Protein AF-A0A7J8Z770-F1 (afdb_monomer_lite)

InterPro domains:
  IPR003613 U-box domain [PF04564] (237-263)
  IPR003613 U-box domain [PS51698] (236-263)
  IPR013083 Zinc finger, RING/FYVE/PHD-type [G3DSA:3.30.40.10] (233-263)
  IPR057314 PUB2-4-like, N-terminal domain [PF25240] (3-141)

Organism: NCBI:txid34288

pLDDT: mean 81.44, std 12.78, range [45.97, 98.0]

Foldseek 3Di:
DQLVLLVLLLVLLVVLLVPPVLPDDPQQQLNLLSVLVNQLSVLCNVVSVQCNVPVVLPDDPQLSVLSNQLSVLSNQLSCLSVPDDPLAALLVSLLSSVVSLVSNLVSLVSNLVSLVPDPDPGPPCNDPVNSVVSNVSSVPSCPPRLNVLLVVQLVCVVVVNPRDPVSLVVNCVNSVCVFLQSLVSNLVNLVVVLVVCVVVVVVVVNVVSVSVSVSSVVSNVVSLVVVQVPPPDPDRDDQVQADSRGRHGDPPFPCDPVRDTDD

Secondary structure (DSSP, 8-state):
-HHHHHHHHHHHHHHHHT-GGGTS---TTHHHHHHHHHHHHHHHHHHHHHHHH-TTS---HHHHHHHHHHHHHHHHHHHHHHH--TTS-HHHHHHHHHHHHHHHHHHHHHHHHHHHH--S---GGGSHHHHHHHHHHHHHTT---HHHHHHHHHHHHHTT-PPPHHHHHHHHHHTT--SHHHHHHHHHHHHHHHHHHHHTT-HHHHHHHHHHHHHHHHHHHHHHHHHHHHS--SSPPPGGGB-TTT-SB--S----TT-PPP-

Sequence (263 aa):
MGMSLLKTLLSNISPFLNLSSFKDTNSEPVQKYYQRAEEILKLLKPIILNAIVDSEIISDEVLDKAFEELGLSVEELREQFESWQPLSSKVYFVLQVEALISRIQNSSLDIFQSLKSSDQHLPDELSSASLEHCLQKIKHVGYKQISSLIREAVRDQVDSVGLSSEILMKIFESLSLNSNQEILVEAVALEKLKENAEQAEKTAEVVFIDQLIALVSLMHHRLVLIKQSQTCSPVLIPADFCCPLSLELMTDLVIVASGQTYE

Structure (mmCIF, N/CA/C/O backbone):
data_AF-A0A7J8Z770-F1
#
_entry.id   AF-A0A7J8Z770-F1
#
loop_
_atom_site.group_PDB
_atom_site.id
_atom_site.type_symbol
_atom_site.label_atom_id
_atom_site.label_alt_id
_atom_site.label_comp_id
_atom_site.label_asym_id
_atom_site.label_entity_id
_atom_site.label_seq_id
_atom_site.pdbx_PDB_ins_code
_atom_site.Cartn_x
_atom_site.Cartn_y
_atom_site.Cartn_z
_atom_site.occupancy
_atom_site.B_iso_or_equiv
_atom_site.auth_seq_id
_atom_site.auth_comp_id
_atom_site.auth_asym_id
_atom_site.auth_atom_id
_atom_site.pdbx_PDB_model_num
ATOM 1 N N . MET A 1 1 ? 9.027 3.443 -30.861 1.00 55.38 1 MET A N 1
ATOM 2 C CA . MET A 1 1 ? 8.067 3.492 -29.739 1.00 55.38 1 MET A CA 1
ATOM 3 C C . MET A 1 1 ? 8.769 3.942 -28.457 1.00 55.38 1 MET A C 1
ATOM 5 O O . MET A 1 1 ? 8.320 4.908 -27.854 1.00 55.38 1 MET A O 1
ATOM 9 N N . GLY A 1 2 ? 9.920 3.353 -28.102 1.00 61.34 2 GLY A N 1
ATOM 10 C CA . GLY A 1 2 ? 10.630 3.653 -26.849 1.00 61.34 2 GLY A CA 1
ATOM 11 C C . GLY A 1 2 ? 10.947 5.125 -26.532 1.00 61.34 2 GLY A C 1
ATOM 12 O O . GLY A 1 2 ? 10.783 5.537 -25.388 1.00 61.34 2 GLY A O 1
ATOM 13 N N . MET A 1 3 ? 11.275 5.988 -27.507 1.00 69.69 3 MET A N 1
ATOM 14 C CA . MET A 1 3 ? 11.518 7.415 -27.206 1.00 69.69 3 MET A CA 1
ATOM 15 C C . MET A 1 3 ? 10.290 8.181 -26.673 1.00 69.69 3 MET A C 1
ATOM 17 O O . MET A 1 3 ? 10.467 9.135 -25.915 1.00 69.69 3 MET A O 1
ATOM 21 N N . SER A 1 4 ? 9.054 7.820 -27.050 1.00 77.94 4 SER A N 1
ATOM 22 C CA . SER A 1 4 ? 7.866 8.448 -26.446 1.00 77.94 4 SER A CA 1
ATOM 23 C C . SER A 1 4 ? 7.597 7.888 -25.052 1.00 77.94 4 SER A C 1
ATOM 25 O O . SER A 1 4 ? 7.270 8.660 -24.157 1.00 77.94 4 SER A O 1
ATOM 27 N N . LEU A 1 5 ? 7.807 6.580 -24.851 1.00 79.38 5 LEU A N 1
ATOM 28 C CA . LEU A 1 5 ? 7.648 5.905 -23.557 1.00 79.38 5 LEU A CA 1
ATOM 29 C C . LEU A 1 5 ? 8.580 6.494 -22.491 1.00 79.38 5 LEU A C 1
ATOM 31 O O . LEU A 1 5 ? 8.128 6.862 -21.410 1.00 79.38 5 LEU A O 1
ATOM 35 N N . LEU A 1 6 ? 9.861 6.683 -22.819 1.00 80.00 6 LEU A N 1
ATOM 36 C CA . LEU A 1 6 ? 10.843 7.257 -21.895 1.00 80.00 6 LEU A CA 1
ATOM 37 C C . LEU A 1 6 ? 10.516 8.709 -21.512 1.00 80.00 6 LEU A C 1
ATOM 39 O O . LEU A 1 6 ? 10.685 9.103 -20.356 1.00 80.00 6 LEU A O 1
ATOM 43 N N . LYS A 1 7 ? 10.006 9.509 -22.459 1.00 82.81 7 LYS A N 1
ATOM 44 C CA . LYS A 1 7 ? 9.546 10.880 -22.179 1.00 82.81 7 LYS A CA 1
ATOM 45 C C . LYS A 1 7 ? 8.337 10.886 -21.245 1.00 82.81 7 LYS A C 1
ATOM 47 O O . LYS A 1 7 ? 8.323 11.678 -20.302 1.00 82.81 7 LYS A O 1
ATOM 52 N N . THR A 1 8 ? 7.371 9.993 -21.463 1.00 84.19 8 THR A N 1
ATOM 53 C CA . THR A 1 8 ? 6.215 9.822 -20.571 1.00 84.19 8 THR A CA 1
ATOM 54 C C . THR A 1 8 ? 6.664 9.412 -19.168 1.00 84.19 8 THR A C 1
ATOM 56 O O . THR A 1 8 ? 6.295 10.062 -18.191 1.00 84.19 8 THR A O 1
ATOM 59 N N . LEU A 1 9 ? 7.552 8.420 -19.056 1.00 84.94 9 LEU A N 1
ATOM 60 C CA . LEU A 1 9 ? 8.115 7.976 -17.780 1.00 84.94 9 LEU A CA 1
ATOM 61 C C . LEU A 1 9 ? 8.814 9.123 -17.030 1.00 84.94 9 LEU A C 1
ATOM 63 O O . LEU A 1 9 ? 8.547 9.349 -15.850 1.00 84.94 9 LEU A O 1
ATOM 67 N N . LEU A 1 10 ? 9.650 9.913 -17.710 1.00 85.06 10 LEU A N 1
ATOM 68 C CA . LEU A 1 10 ? 10.309 11.076 -17.106 1.00 85.06 10 LEU A CA 1
ATOM 69 C C . LEU A 1 10 ? 9.298 12.137 -16.628 1.00 85.06 10 LEU A C 1
ATOM 71 O O . LEU A 1 10 ? 9.493 12.765 -15.575 1.00 85.06 10 LEU A O 1
ATOM 75 N N . SER A 1 11 ? 8.224 12.329 -17.400 1.00 86.12 11 SER A N 1
ATOM 76 C CA . SER A 1 11 ? 7.130 13.240 -17.060 1.00 86.12 11 SER A CA 1
ATOM 77 C C . SER A 1 11 ? 6.282 12.751 -15.886 1.00 86.12 11 SER A C 1
ATOM 79 O O . SER A 1 11 ? 5.708 13.589 -15.208 1.00 86.12 11 SER A O 1
ATOM 81 N N . ASN A 1 12 ? 6.279 11.447 -15.581 1.00 83.94 12 ASN A N 1
ATOM 82 C CA . ASN A 1 12 ? 5.628 10.874 -14.398 1.00 83.94 12 ASN A CA 1
ATOM 83 C C . ASN A 1 12 ? 6.533 10.918 -13.154 1.00 83.94 12 ASN A C 1
ATOM 85 O O . ASN A 1 12 ? 6.065 11.232 -12.059 1.00 83.94 12 ASN A O 1
ATOM 89 N N . ILE A 1 13 ? 7.839 10.679 -13.317 1.00 86.12 13 ILE A N 1
ATOM 90 C CA . ILE A 1 13 ? 8.821 10.725 -12.218 1.00 86.12 13 ILE A CA 1
ATOM 91 C C . ILE A 1 13 ? 8.972 12.145 -11.660 1.00 86.12 13 ILE A C 1
ATOM 93 O O . ILE A 1 13 ? 9.094 12.342 -10.453 1.00 86.12 13 ILE A O 1
ATOM 97 N N . SER A 1 14 ? 9.012 13.158 -12.528 1.00 86.25 14 SER A N 1
ATOM 98 C CA . SER A 1 14 ? 9.328 14.524 -12.092 1.00 86.25 14 SER A CA 1
ATOM 99 C C . SER A 1 14 ? 8.269 15.139 -11.157 1.00 86.25 14 SER A C 1
ATOM 101 O O . SER A 1 14 ? 8.672 15.695 -10.137 1.00 86.25 14 SER A O 1
ATOM 103 N N . PRO A 1 15 ? 6.952 15.023 -11.422 1.00 85.19 15 PRO A N 1
ATOM 104 C CA . PRO A 1 15 ? 5.902 15.399 -10.479 1.00 85.19 15 PRO A CA 1
ATOM 105 C C . PRO A 1 15 ? 5.990 14.626 -9.167 1.00 85.19 15 PRO A C 1
ATOM 107 O O . PRO A 1 15 ? 5.923 15.250 -8.113 1.00 85.19 15 PRO A O 1
ATOM 110 N N . PHE A 1 16 ? 6.233 13.308 -9.224 1.00 85.75 16 PHE A N 1
ATOM 111 C CA . PHE A 1 16 ? 6.360 12.476 -8.026 1.00 85.75 16 PHE A CA 1
ATOM 112 C C . PHE A 1 16 ? 7.439 13.006 -7.075 1.00 85.75 16 PHE A C 1
ATOM 114 O O . PHE A 1 16 ? 7.165 13.250 -5.909 1.00 85.75 16 PHE A O 1
ATOM 121 N N . LEU A 1 17 ? 8.650 13.273 -7.581 1.00 84.06 17 LEU A N 1
ATOM 122 C CA . LEU A 1 17 ? 9.769 13.800 -6.779 1.00 84.06 17 LEU A CA 1
ATOM 123 C C . LEU A 1 17 ? 9.510 15.214 -6.209 1.00 84.06 17 LEU A C 1
ATOM 125 O O . LEU A 1 17 ? 10.198 15.678 -5.289 1.00 84.06 17 LEU A O 1
ATOM 129 N N . ASN A 1 18 ? 8.528 15.915 -6.772 1.00 82.75 18 ASN A N 1
ATOM 130 C CA . ASN A 1 18 ? 8.132 17.260 -6.384 1.00 82.75 18 ASN A CA 1
ATOM 131 C C . ASN A 1 18 ? 6.916 17.289 -5.451 1.00 82.75 18 ASN A C 1
ATOM 133 O O . ASN A 1 18 ? 6.506 18.388 -5.077 1.00 82.75 18 ASN A O 1
ATOM 137 N N . LEU A 1 19 ? 6.372 16.138 -5.035 1.00 78.38 19 LEU A N 1
ATOM 138 C CA . LEU A 1 19 ? 5.300 16.080 -4.042 1.00 78.38 19 LEU A CA 1
ATOM 139 C C . LEU A 1 19 ? 5.818 16.646 -2.707 1.00 78.38 19 LEU A C 1
ATOM 141 O O . LEU A 1 19 ? 6.509 15.989 -1.928 1.00 78.38 19 LEU A O 1
ATOM 145 N N . SER A 1 20 ? 5.541 17.929 -2.474 1.00 61.44 20 SER A N 1
ATOM 146 C CA . SER A 1 20 ? 6.003 18.677 -1.302 1.00 61.44 20 SER A CA 1
ATOM 147 C C . SER A 1 20 ? 5.282 18.254 -0.026 1.00 61.44 20 SER A C 1
ATOM 149 O O . SER A 1 20 ? 5.866 18.331 1.051 1.00 61.44 20 SER A O 1
ATOM 151 N N . SER A 1 21 ? 4.049 17.756 -0.150 1.00 63.00 21 SER A N 1
ATOM 152 C CA . SER A 1 21 ? 3.192 17.340 0.964 1.00 63.00 21 SER A CA 1
ATOM 153 C C . SER A 1 21 ? 3.821 16.262 1.841 1.00 63.00 21 SER A C 1
ATOM 155 O O . SER A 1 21 ? 3.574 16.252 3.038 1.00 63.00 21 SER A O 1
ATOM 157 N N . PHE A 1 22 ? 4.666 15.396 1.280 1.00 65.56 22 PHE A N 1
ATOM 158 C CA . PHE A 1 22 ? 5.265 14.274 2.005 1.00 65.56 22 PHE A CA 1
ATOM 159 C C . PHE A 1 22 ? 6.671 14.558 2.547 1.00 65.56 22 PHE A C 1
ATOM 161 O O . PHE A 1 22 ? 7.285 13.680 3.153 1.00 65.56 22 PHE A O 1
ATOM 168 N N . LYS A 1 23 ? 7.197 15.779 2.364 1.00 60.88 23 LYS A N 1
ATOM 169 C CA . LYS A 1 23 ? 8.521 16.158 2.885 1.00 60.88 23 LYS A CA 1
ATOM 170 C C . LYS A 1 23 ? 8.492 16.480 4.387 1.00 60.88 23 LYS A C 1
ATOM 172 O O . LYS A 1 23 ? 9.478 16.187 5.054 1.00 60.88 23 LYS A O 1
ATOM 177 N N . ASP A 1 24 ? 7.345 16.922 4.921 1.00 56.56 24 ASP A N 1
ATOM 178 C CA . ASP A 1 24 ? 7.202 17.420 6.306 1.00 56.56 24 ASP A CA 1
ATOM 179 C C . ASP A 1 24 ? 6.057 16.772 7.129 1.00 56.56 24 ASP A C 1
ATOM 181 O O . ASP A 1 24 ? 5.776 17.191 8.252 1.00 56.56 24 ASP A O 1
ATOM 185 N N . THR A 1 25 ? 5.349 15.764 6.607 1.00 53.53 25 THR A N 1
ATOM 186 C CA . THR A 1 25 ? 4.201 15.147 7.305 1.00 53.53 25 THR A CA 1
ATOM 187 C C . THR A 1 25 ? 4.611 14.076 8.314 1.00 53.53 25 THR A C 1
ATOM 189 O O . THR A 1 25 ? 5.118 13.034 7.918 1.00 53.53 25 THR A O 1
ATOM 192 N N . ASN A 1 26 ? 4.235 14.263 9.585 1.00 54.97 26 ASN A N 1
ATOM 193 C CA . ASN A 1 26 ? 4.400 13.322 10.711 1.00 54.97 26 ASN A CA 1
ATOM 194 C C . ASN A 1 26 ? 3.614 11.983 10.589 1.00 54.97 26 ASN A C 1
ATOM 196 O O . ASN A 1 26 ? 3.360 11.325 11.596 1.00 54.97 26 ASN A O 1
ATOM 200 N N . SER A 1 27 ? 3.156 11.570 9.399 1.00 60.12 27 SER A N 1
ATOM 201 C CA . SER A 1 27 ? 2.446 10.294 9.206 1.00 60.12 27 SER A CA 1
ATOM 202 C C . SER A 1 27 ? 3.449 9.162 8.963 1.00 60.12 27 SER A C 1
ATOM 204 O O . SER A 1 27 ? 3.831 8.882 7.821 1.00 60.12 27 SER A O 1
ATOM 206 N N . GLU A 1 28 ? 3.882 8.532 10.053 1.00 74.50 28 GLU A N 1
ATOM 207 C CA . GLU A 1 28 ? 5.096 7.708 10.113 1.00 74.50 28 GLU A CA 1
ATOM 208 C C . GLU A 1 28 ? 5.194 6.465 9.194 1.00 74.50 28 GLU A C 1
ATOM 210 O O . GLU A 1 28 ? 6.330 6.115 8.864 1.00 74.50 28 GLU A O 1
ATOM 215 N N . PRO A 1 29 ? 4.134 5.826 8.647 1.00 80.75 29 PRO A N 1
ATOM 216 C CA . PRO A 1 29 ? 4.353 4.846 7.577 1.00 80.75 29 PRO A CA 1
ATOM 217 C C . PRO A 1 29 ? 4.426 5.493 6.186 1.00 80.75 29 PRO A C 1
ATOM 219 O O . PRO A 1 29 ? 5.334 5.200 5.411 1.00 80.75 29 PRO A O 1
ATOM 222 N N . VAL A 1 30 ? 3.514 6.407 5.855 1.00 85.06 30 VAL A N 1
ATOM 223 C CA . VAL A 1 30 ? 3.370 6.948 4.490 1.00 85.06 30 VAL A CA 1
ATOM 224 C C . VAL A 1 30 ? 4.599 7.743 4.068 1.00 85.06 30 VAL A C 1
ATOM 226 O O . VAL A 1 30 ? 5.121 7.537 2.974 1.00 85.06 30 VAL A O 1
ATOM 229 N N . GLN A 1 31 ? 5.122 8.588 4.959 1.00 85.06 31 GLN A N 1
ATOM 230 C CA . GLN A 1 31 ? 6.332 9.366 4.693 1.00 85.06 31 GLN A CA 1
ATOM 231 C C . GLN A 1 31 ? 7.540 8.456 4.433 1.00 85.06 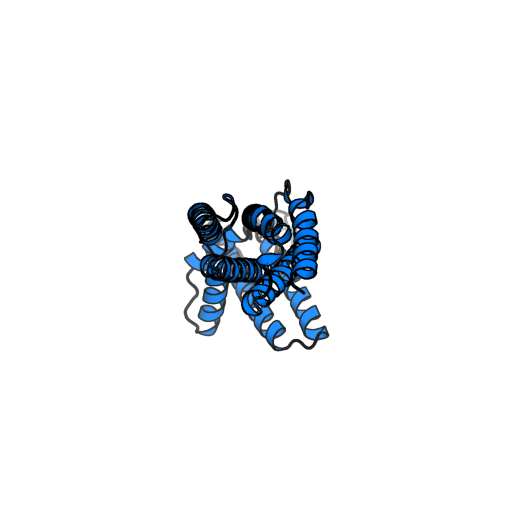31 GLN A C 1
ATOM 233 O O . GLN A 1 31 ? 8.309 8.688 3.500 1.00 85.06 31 GLN A O 1
ATOM 238 N N . LYS A 1 32 ? 7.685 7.384 5.217 1.00 87.44 32 LYS A N 1
ATOM 239 C CA . LYS A 1 32 ? 8.765 6.406 5.061 1.00 87.44 32 LYS A CA 1
ATOM 240 C C . LYS A 1 32 ? 8.703 5.706 3.703 1.00 87.44 32 LYS A C 1
ATOM 242 O O . LYS A 1 32 ? 9.733 5.534 3.053 1.00 87.44 32 LYS A O 1
ATOM 247 N N . TYR A 1 33 ? 7.509 5.320 3.251 1.00 88.69 33 TYR A N 1
ATOM 248 C CA . TYR A 1 33 ? 7.343 4.731 1.920 1.00 88.69 33 TYR A CA 1
ATOM 249 C C . TYR A 1 33 ? 7.551 5.745 0.796 1.00 88.69 33 TYR A C 1
ATOM 251 O O . TYR A 1 33 ? 8.134 5.385 -0.226 1.00 88.69 33 TYR A O 1
ATOM 259 N N . TYR A 1 34 ? 7.149 7.004 0.992 1.00 89.38 34 TYR A N 1
ATOM 260 C CA . TYR A 1 34 ? 7.431 8.074 0.039 1.00 89.38 34 TYR A CA 1
ATOM 261 C C . TYR A 1 34 ? 8.940 8.271 -0.133 1.00 89.38 34 TYR A C 1
ATOM 263 O O . TYR A 1 34 ? 9.432 8.219 -1.254 1.00 89.38 34 TYR A O 1
ATOM 271 N N . GLN A 1 35 ? 9.690 8.411 0.966 1.00 88.00 35 GLN A N 1
ATOM 272 C CA . GLN A 1 35 ? 11.152 8.550 0.939 1.00 88.00 35 GLN A CA 1
ATOM 273 C C . GLN A 1 35 ? 11.818 7.359 0.246 1.00 88.00 35 GLN A C 1
ATOM 275 O O . GLN A 1 35 ? 12.665 7.537 -0.624 1.00 88.00 35 GLN A O 1
ATOM 280 N N . ARG A 1 36 ? 11.373 6.138 0.565 1.00 88.44 36 ARG A N 1
ATOM 281 C CA . ARG A 1 36 ? 11.855 4.911 -0.078 1.00 88.44 36 ARG A CA 1
ATOM 282 C C . ARG A 1 36 ? 11.653 4.939 -1.598 1.00 88.44 36 ARG A C 1
ATOM 284 O O . ARG A 1 36 ? 12.569 4.617 -2.351 1.00 88.44 36 ARG A O 1
ATOM 291 N N . ALA A 1 37 ? 10.458 5.305 -2.054 1.00 90.19 37 ALA A N 1
ATOM 292 C CA . ALA A 1 37 ? 10.163 5.441 -3.476 1.00 90.19 37 ALA A CA 1
ATOM 293 C C . ALA A 1 37 ? 10.975 6.573 -4.124 1.00 90.19 37 ALA A C 1
ATOM 295 O O . ALA A 1 37 ? 11.532 6.398 -5.206 1.00 90.19 37 ALA A O 1
ATOM 296 N N . GLU A 1 38 ? 11.086 7.714 -3.446 1.00 90.00 38 GLU A N 1
ATOM 297 C CA . GLU A 1 38 ? 11.837 8.881 -3.901 1.00 90.00 38 GLU A CA 1
ATOM 298 C C . GLU A 1 38 ? 13.319 8.537 -4.125 1.00 90.00 38 GLU A C 1
ATOM 300 O O . GLU A 1 38 ? 13.890 8.917 -5.145 1.00 90.00 38 GLU A O 1
ATOM 305 N N . GLU A 1 39 ? 13.936 7.778 -3.217 1.00 89.38 39 GLU A N 1
ATOM 306 C CA . GLU A 1 39 ? 15.313 7.291 -3.350 1.00 89.38 39 GLU A CA 1
ATOM 307 C C . GLU A 1 39 ? 15.502 6.423 -4.598 1.00 89.38 39 GLU A C 1
ATOM 309 O O . GLU A 1 39 ? 1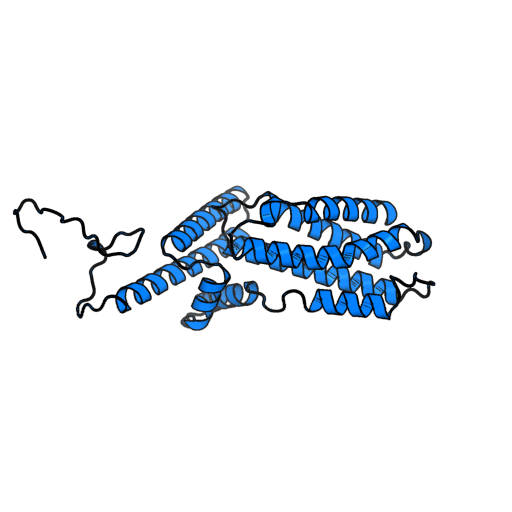6.432 6.658 -5.372 1.00 89.38 39 GLU A O 1
ATOM 314 N N . ILE A 1 40 ? 14.603 5.461 -4.835 1.00 89.81 40 ILE A N 1
ATOM 315 C CA . ILE A 1 40 ? 14.655 4.593 -6.023 1.00 89.81 40 ILE A CA 1
ATOM 316 C C . ILE A 1 40 ? 14.511 5.434 -7.297 1.00 89.81 40 ILE A C 1
ATOM 318 O O . ILE A 1 40 ? 15.316 5.317 -8.220 1.00 89.81 40 ILE A O 1
ATOM 322 N N . LEU A 1 41 ? 13.527 6.331 -7.349 1.00 90.75 41 LEU A N 1
ATOM 323 C CA . LEU A 1 41 ? 13.258 7.133 -8.543 1.00 90.75 41 LEU A CA 1
ATOM 324 C C . LEU A 1 41 ? 14.350 8.177 -8.817 1.00 90.75 41 LEU A C 1
ATOM 326 O O . LEU A 1 41 ? 14.649 8.452 -9.980 1.00 90.75 41 LEU A O 1
ATOM 330 N N . LYS A 1 42 ? 15.008 8.714 -7.779 1.00 90.25 42 LYS A N 1
ATOM 331 C CA . LYS A 1 42 ? 16.202 9.569 -7.921 1.00 90.25 42 LYS A CA 1
ATOM 332 C C . LYS A 1 42 ? 17.368 8.825 -8.567 1.00 90.25 42 LYS A C 1
ATOM 334 O O . LYS A 1 42 ? 18.098 9.430 -9.348 1.00 90.25 42 LYS A O 1
ATOM 339 N N . LEU A 1 43 ? 17.532 7.538 -8.260 1.00 87.75 43 LEU A N 1
ATOM 340 C CA . LEU A 1 43 ? 18.561 6.689 -8.863 1.00 87.75 43 LEU A CA 1
ATOM 341 C C . LEU A 1 43 ? 18.239 6.342 -10.324 1.00 87.75 43 LEU A C 1
ATOM 343 O O . LEU A 1 43 ? 19.142 6.335 -11.157 1.00 87.75 43 LEU A O 1
ATOM 347 N N . LEU A 1 44 ? 16.964 6.109 -10.649 1.00 86.88 44 LEU A N 1
ATOM 348 C CA . LEU A 1 44 ? 16.522 5.744 -12.003 1.00 86.88 44 LEU A CA 1
ATOM 349 C C . LEU A 1 44 ? 16.482 6.923 -12.981 1.00 86.88 44 LEU A C 1
ATOM 351 O O . LEU A 1 44 ? 16.788 6.761 -14.161 1.00 86.88 44 LEU A O 1
ATOM 355 N N . LYS A 1 45 ? 16.134 8.124 -12.508 1.00 87.56 45 LYS A N 1
ATOM 356 C CA . LYS A 1 45 ? 15.998 9.325 -13.346 1.00 87.56 45 LYS A CA 1
ATOM 357 C C . LYS A 1 45 ? 17.200 9.613 -14.270 1.00 87.56 45 LYS A C 1
ATOM 359 O O . LYS A 1 45 ? 16.953 9.832 -15.455 1.00 87.56 45 LYS A O 1
ATOM 364 N N . PRO A 1 46 ? 18.467 9.639 -13.804 1.00 83.62 46 PRO A N 1
ATOM 365 C CA . PRO A 1 46 ? 19.609 9.907 -14.684 1.00 83.62 46 PRO A CA 1
ATOM 366 C C . PRO A 1 46 ? 19.809 8.821 -15.749 1.00 83.62 46 PRO A C 1
ATOM 368 O O . PRO A 1 46 ? 20.170 9.136 -16.877 1.00 83.62 46 PRO A O 1
ATOM 371 N N . ILE A 1 47 ? 19.510 7.561 -15.429 1.00 80.19 47 ILE A N 1
ATOM 372 C CA . ILE A 1 47 ? 19.642 6.436 -16.366 1.00 80.19 47 ILE A CA 1
ATOM 373 C C . ILE A 1 47 ? 18.635 6.581 -17.507 1.00 80.19 47 ILE A C 1
ATOM 375 O O . ILE A 1 47 ? 18.999 6.463 -18.673 1.00 80.19 47 ILE A O 1
ATOM 379 N N . ILE A 1 48 ? 17.385 6.912 -17.172 1.00 80.50 48 ILE A N 1
ATOM 380 C CA . ILE A 1 48 ? 16.322 7.169 -18.152 1.00 80.50 48 ILE A CA 1
ATOM 381 C C . ILE A 1 48 ? 16.681 8.371 -19.036 1.00 80.50 48 ILE A C 1
ATOM 383 O O . ILE A 1 48 ? 16.465 8.325 -20.243 1.00 80.50 48 ILE A O 1
ATOM 387 N N . LEU A 1 49 ? 17.256 9.436 -18.463 1.00 80.19 49 LEU A N 1
ATOM 388 C CA . LEU A 1 49 ? 17.707 10.601 -19.233 1.00 80.19 49 LEU A CA 1
ATOM 389 C C . LEU A 1 49 ? 18.793 10.236 -20.248 1.00 80.19 49 LEU A C 1
ATOM 391 O O . LEU A 1 49 ? 18.689 10.640 -21.403 1.00 80.19 49 LEU A O 1
ATOM 395 N N . ASN A 1 50 ? 19.789 9.450 -19.843 1.00 74.94 50 ASN A N 1
ATOM 396 C CA . ASN A 1 50 ? 20.871 9.033 -20.734 1.00 74.94 50 ASN A CA 1
ATOM 397 C C . ASN A 1 50 ? 20.361 8.091 -21.835 1.00 74.94 50 ASN A C 1
ATOM 399 O O . ASN A 1 50 ? 20.699 8.276 -23.000 1.00 74.94 50 ASN A O 1
ATOM 403 N N . ALA A 1 51 ? 19.445 7.176 -21.503 1.00 72.50 51 ALA A N 1
ATOM 404 C CA . ALA A 1 51 ? 18.797 6.308 -22.487 1.00 72.50 51 ALA A CA 1
ATOM 405 C C . ALA A 1 51 ? 17.972 7.081 -23.539 1.00 72.50 51 ALA A C 1
ATOM 407 O O . ALA A 1 51 ? 17.844 6.624 -24.668 1.00 72.50 51 ALA A O 1
ATOM 408 N N . ILE A 1 52 ? 17.416 8.256 -23.203 1.00 69.25 52 ILE A N 1
ATOM 409 C CA . ILE A 1 52 ? 16.716 9.126 -24.171 1.00 69.25 52 ILE A CA 1
ATOM 410 C C . ILE A 1 52 ? 17.695 9.789 -25.149 1.00 69.25 52 ILE A C 1
ATOM 412 O O . ILE A 1 52 ? 17.340 10.007 -26.308 1.00 69.25 52 ILE A O 1
ATOM 416 N N . VAL A 1 53 ? 18.882 10.175 -24.674 1.00 64.06 53 VAL A N 1
ATOM 417 C CA . VAL A 1 53 ? 19.883 10.898 -25.475 1.00 64.06 53 VAL A CA 1
ATOM 418 C C . VAL A 1 53 ? 20.526 9.969 -26.507 1.00 64.06 53 VAL A C 1
ATOM 420 O O . VAL A 1 53 ? 20.687 10.365 -27.662 1.00 64.06 53 VAL A O 1
ATOM 423 N N . ASP A 1 54 ? 20.780 8.715 -26.139 1.00 62.38 54 ASP A N 1
ATOM 424 C CA . ASP A 1 54 ? 21.364 7.708 -27.026 1.00 62.38 54 ASP A CA 1
ATOM 425 C C . ASP A 1 54 ? 20.280 6.914 -27.767 1.00 62.38 54 ASP A C 1
ATOM 427 O O . ASP A 1 54 ? 20.013 5.743 -27.500 1.00 62.38 54 ASP A O 1
ATOM 431 N N . SER A 1 55 ? 19.642 7.567 -28.742 1.00 55.28 55 SER A N 1
ATOM 432 C CA . SER A 1 55 ? 18.520 7.002 -29.515 1.00 55.28 55 SER A CA 1
ATOM 433 C C . SER A 1 55 ? 18.822 5.696 -30.282 1.00 55.28 55 SER A C 1
ATOM 435 O O . SER A 1 55 ? 17.893 5.073 -30.792 1.00 55.28 55 SER A O 1
ATOM 437 N N . GLU A 1 56 ? 20.089 5.265 -30.347 1.00 56.00 56 GLU A N 1
ATOM 438 C CA . GLU A 1 56 ? 20.535 3.990 -30.937 1.00 56.00 56 GLU A CA 1
ATOM 439 C C . GLU A 1 56 ? 20.382 2.776 -29.992 1.00 56.00 56 GLU A C 1
ATOM 441 O O . GLU A 1 56 ? 20.444 1.637 -30.458 1.00 56.00 56 GLU A O 1
ATOM 446 N N . ILE A 1 57 ? 20.109 2.997 -28.695 1.00 58.75 57 ILE A N 1
ATOM 447 C CA . ILE A 1 57 ? 19.908 1.943 -27.672 1.00 58.75 57 ILE A CA 1
ATOM 448 C C . ILE A 1 57 ? 18.537 1.249 -27.812 1.00 58.75 57 ILE A C 1
ATOM 450 O O . ILE A 1 57 ? 18.294 0.176 -27.262 1.00 58.75 57 ILE A O 1
ATOM 454 N N . ILE A 1 58 ? 17.614 1.840 -28.574 1.00 57.44 58 ILE A N 1
ATOM 455 C CA . ILE A 1 58 ? 16.176 1.588 -28.442 1.00 57.44 58 ILE A CA 1
ATOM 456 C C . ILE A 1 58 ? 15.639 0.835 -29.664 1.00 57.44 58 ILE A C 1
ATOM 458 O O . ILE A 1 58 ? 14.977 1.402 -30.535 1.00 57.44 58 ILE A O 1
ATOM 462 N N . SER A 1 59 ? 15.922 -0.462 -29.737 1.00 58.91 59 SER A N 1
ATOM 463 C CA . SER A 1 59 ? 15.201 -1.370 -30.637 1.00 58.91 59 SER A CA 1
ATOM 464 C C . SER A 1 59 ? 15.174 -2.800 -30.087 1.00 58.91 59 SER A C 1
ATOM 466 O O . SER A 1 59 ? 15.411 -3.757 -30.824 1.00 58.91 59 SER A O 1
ATOM 468 N N . ASP A 1 60 ? 14.891 -2.951 -28.795 1.00 69.00 60 ASP A N 1
ATOM 469 C CA . ASP A 1 60 ? 14.645 -4.254 -28.173 1.00 69.00 60 ASP A CA 1
ATOM 470 C C . ASP A 1 60 ? 13.237 -4.262 -27.564 1.00 69.00 60 ASP A C 1
ATOM 472 O O . ASP A 1 60 ? 12.909 -3.447 -26.701 1.00 69.00 60 ASP A O 1
ATOM 476 N N . GLU A 1 61 ? 12.395 -5.177 -28.044 1.00 77.31 61 GLU A N 1
ATOM 477 C CA . GLU A 1 61 ? 11.015 -5.370 -27.589 1.00 77.31 61 GLU A CA 1
ATOM 478 C C . GLU A 1 61 ? 10.951 -5.713 -26.090 1.00 77.31 61 GLU A C 1
ATOM 480 O O . GLU A 1 61 ? 10.020 -5.303 -25.393 1.00 77.31 61 GLU A O 1
ATOM 485 N N . VAL A 1 62 ? 11.967 -6.409 -25.567 1.00 79.44 62 VAL A N 1
ATOM 486 C CA . VAL A 1 62 ? 12.072 -6.753 -24.142 1.00 79.44 62 VAL A CA 1
ATOM 487 C C . VAL A 1 62 ? 12.315 -5.501 -23.301 1.00 79.44 62 VAL A C 1
ATOM 489 O O . VAL A 1 62 ? 11.681 -5.314 -22.260 1.00 79.44 62 VAL A O 1
ATOM 492 N N . LEU A 1 63 ? 13.190 -4.615 -23.777 1.00 80.75 63 LEU A N 1
ATOM 493 C CA . LEU A 1 63 ? 13.519 -3.361 -23.105 1.00 80.75 63 LEU A CA 1
ATOM 494 C C . LEU A 1 63 ? 12.337 -2.379 -23.133 1.00 80.75 63 LEU A C 1
ATOM 496 O O . LEU A 1 63 ? 12.026 -1.769 -22.109 1.00 80.75 63 LEU A O 1
ATOM 500 N N . ASP A 1 64 ? 11.645 -2.265 -24.272 1.00 82.19 64 ASP A N 1
ATOM 501 C CA . ASP A 1 64 ? 10.449 -1.422 -24.411 1.00 82.19 64 ASP A CA 1
ATOM 502 C C . ASP A 1 64 ? 9.346 -1.859 -23.427 1.00 82.19 64 ASP A C 1
ATOM 504 O O . ASP A 1 64 ? 8.759 -1.013 -22.745 1.00 82.19 64 ASP A O 1
ATOM 508 N N . LYS A 1 65 ? 9.122 -3.172 -23.273 1.00 86.69 65 LYS A N 1
ATOM 509 C CA . LYS A 1 65 ? 8.153 -3.714 -22.309 1.00 86.69 65 LYS A CA 1
ATOM 510 C C . LYS A 1 65 ? 8.531 -3.400 -20.858 1.00 86.69 65 LYS A C 1
ATOM 512 O O . LYS A 1 65 ? 7.665 -3.025 -20.069 1.00 86.69 65 LYS A O 1
ATOM 517 N N . ALA A 1 66 ? 9.810 -3.526 -20.501 1.00 88.00 66 ALA A N 1
ATOM 518 C CA . ALA A 1 66 ? 10.275 -3.224 -19.147 1.00 88.00 66 ALA A CA 1
ATOM 519 C C . ALA A 1 66 ? 10.119 -1.728 -18.805 1.00 88.00 66 ALA A C 1
ATOM 521 O O . ALA A 1 66 ? 9.744 -1.376 -17.684 1.00 88.00 66 ALA A O 1
ATOM 522 N N . PHE A 1 67 ? 10.339 -0.833 -19.776 1.00 87.31 67 PHE A N 1
ATOM 523 C CA . PHE A 1 67 ? 10.074 0.598 -19.600 1.00 87.31 67 PHE A CA 1
ATOM 524 C C . PHE A 1 67 ? 8.584 0.927 -19.489 1.00 87.31 67 PHE A C 1
ATOM 526 O O . PHE A 1 67 ? 8.222 1.808 -18.706 1.00 87.31 67 PHE A O 1
ATOM 533 N N . GLU A 1 68 ? 7.723 0.242 -20.242 1.00 89.12 68 GLU A N 1
ATOM 534 C CA . GLU A 1 68 ? 6.270 0.397 -20.133 1.00 89.12 68 GLU A CA 1
ATOM 535 C C . GLU A 1 68 ? 5.766 -0.035 -18.748 1.00 89.12 68 GLU A C 1
ATOM 537 O O . GLU A 1 68 ? 5.066 0.730 -18.083 1.00 89.12 68 GLU A O 1
ATOM 542 N N . GLU A 1 69 ? 6.194 -1.204 -18.260 1.00 92.19 69 GLU A N 1
ATOM 543 C CA . GLU A 1 69 ? 5.830 -1.696 -16.926 1.00 92.19 69 GLU A CA 1
ATOM 544 C C . GLU A 1 69 ? 6.332 -0.768 -15.810 1.00 92.19 69 GLU A C 1
ATOM 546 O O . GLU A 1 69 ? 5.593 -0.475 -14.861 1.00 92.19 69 GLU A O 1
ATOM 551 N N . LEU A 1 70 ? 7.557 -0.246 -15.944 1.00 92.75 70 LEU A N 1
ATOM 552 C CA . LEU A 1 70 ? 8.095 0.762 -15.035 1.00 92.75 70 LEU A CA 1
ATOM 553 C C . LEU A 1 70 ? 7.245 2.042 -15.057 1.00 92.75 70 LEU A C 1
ATOM 555 O O . LEU A 1 70 ? 6.926 2.578 -13.998 1.00 92.75 70 LEU A O 1
ATOM 559 N N . GLY A 1 71 ? 6.854 2.515 -16.244 1.00 90.81 71 GLY A N 1
ATOM 560 C CA . GLY A 1 71 ? 5.994 3.687 -16.433 1.00 90.81 71 GLY A CA 1
ATOM 561 C C . GLY A 1 71 ? 4.658 3.568 -15.717 1.00 90.81 71 GLY A C 1
ATOM 562 O O . GLY A 1 71 ? 4.322 4.449 -14.923 1.00 90.81 71 GLY A O 1
ATOM 563 N N . LEU A 1 72 ? 3.953 2.460 -15.948 1.00 92.69 72 LEU A N 1
ATOM 564 C CA . LEU A 1 72 ? 2.676 2.160 -15.300 1.00 92.69 72 LEU A CA 1
ATOM 565 C C . LEU A 1 72 ? 2.833 2.065 -13.781 1.00 92.69 72 LEU A C 1
ATOM 567 O O . LEU A 1 72 ? 2.079 2.681 -13.038 1.00 92.69 72 LEU A O 1
ATOM 571 N N . SER A 1 73 ? 3.870 1.371 -13.305 1.00 94.62 73 SER A N 1
ATOM 572 C CA . SER A 1 73 ? 4.098 1.207 -11.865 1.00 94.62 73 SER A CA 1
ATOM 573 C C . SER A 1 73 ? 4.401 2.538 -11.165 1.00 94.62 73 SER A C 1
ATOM 575 O O . SER A 1 73 ? 3.971 2.745 -10.033 1.00 94.62 73 SER A O 1
ATOM 577 N N . VAL A 1 74 ? 5.128 3.456 -11.816 1.00 93.31 74 VAL A N 1
ATOM 578 C CA . VAL A 1 74 ? 5.407 4.803 -11.282 1.00 93.31 74 VAL A CA 1
ATOM 579 C C . VAL A 1 74 ? 4.159 5.683 -11.287 1.00 93.31 74 VAL A C 1
ATOM 581 O O . VAL A 1 74 ? 3.966 6.466 -10.358 1.00 93.31 74 VAL A O 1
ATOM 584 N N . GLU A 1 75 ? 3.321 5.570 -12.315 1.00 92.94 75 GLU A N 1
ATOM 585 C CA . GLU A 1 75 ? 2.045 6.281 -12.387 1.00 92.94 75 GLU A CA 1
ATOM 586 C C . GLU A 1 75 ? 1.077 5.814 -11.300 1.00 92.94 75 GLU A C 1
ATOM 588 O O . GLU A 1 75 ? 0.640 6.635 -10.496 1.00 92.94 75 GLU A O 1
ATOM 593 N N . GLU A 1 76 ? 0.846 4.503 -11.196 1.00 94.50 76 GLU A N 1
ATOM 594 C CA . GLU A 1 76 ? 0.034 3.901 -10.136 1.00 94.50 76 GLU A CA 1
ATOM 595 C C . GLU A 1 76 ? 0.563 4.309 -8.750 1.00 94.50 76 GLU A C 1
ATOM 597 O O . GLU A 1 76 ? -0.207 4.696 -7.872 1.00 94.50 76 GLU A O 1
ATOM 602 N N . LEU A 1 77 ? 1.889 4.296 -8.549 1.00 94.06 77 LEU A N 1
ATOM 603 C CA . LEU A 1 77 ? 2.506 4.733 -7.296 1.00 94.06 77 LEU A CA 1
ATOM 604 C C . LEU A 1 77 ? 2.206 6.202 -6.993 1.00 94.06 77 LEU A C 1
ATOM 606 O O . LEU A 1 77 ? 1.852 6.523 -5.861 1.00 94.06 77 LEU A O 1
ATOM 610 N N . ARG A 1 78 ? 2.327 7.093 -7.981 1.00 91.44 78 ARG A N 1
ATOM 611 C CA . ARG A 1 78 ? 1.991 8.513 -7.821 1.00 91.44 78 ARG A CA 1
ATOM 612 C C . ARG A 1 78 ? 0.536 8.683 -7.395 1.00 91.44 78 ARG A C 1
ATOM 614 O O . ARG A 1 78 ? 0.285 9.385 -6.419 1.00 91.44 78 ARG A O 1
ATOM 621 N N . GLU A 1 79 ? -0.390 7.999 -8.061 1.00 92.25 79 GLU A N 1
ATOM 622 C CA . GLU A 1 79 ? -1.817 8.051 -7.734 1.00 92.25 79 GLU A CA 1
ATOM 623 C C . GLU A 1 79 ? -2.102 7.573 -6.304 1.00 92.25 79 GLU A C 1
ATOM 625 O O . GLU A 1 79 ? -2.914 8.183 -5.604 1.00 92.25 79 GLU A O 1
ATOM 630 N N . GLN A 1 80 ? -1.399 6.540 -5.816 1.00 91.62 80 GLN A N 1
ATOM 631 C CA . GLN A 1 80 ? -1.530 6.091 -4.422 1.00 91.62 80 GLN A CA 1
ATOM 632 C C . GLN A 1 80 ? -1.144 7.187 -3.417 1.00 91.62 80 GLN A C 1
ATOM 634 O O . GLN A 1 80 ? -1.824 7.368 -2.408 1.00 91.62 80 GLN A O 1
ATOM 639 N N . PHE A 1 81 ? -0.075 7.947 -3.676 1.00 90.38 81 PHE A N 1
ATOM 640 C CA . PHE A 1 81 ? 0.328 9.046 -2.792 1.00 90.38 81 PHE A CA 1
ATOM 641 C C . PHE A 1 81 ? -0.560 10.286 -2.944 1.00 90.38 81 PHE A C 1
ATOM 643 O O . PHE A 1 81 ? -0.863 10.938 -1.950 1.00 90.38 81 PHE A O 1
ATOM 650 N N . GLU A 1 82 ? -1.005 10.617 -4.156 1.00 88.88 82 GLU A N 1
ATOM 651 C CA . GLU A 1 82 ? -1.899 11.758 -4.402 1.00 88.88 82 GLU A CA 1
ATOM 652 C C . GLU A 1 82 ? -3.299 11.540 -3.808 1.00 88.88 82 GLU A C 1
ATOM 654 O O . GLU A 1 82 ? -3.922 12.484 -3.319 1.00 88.88 82 GLU A O 1
ATOM 659 N N . SER A 1 83 ? -3.784 10.297 -3.808 1.00 88.50 83 SER A N 1
ATOM 660 C CA . SER A 1 83 ? -5.083 9.934 -3.232 1.00 88.50 83 SER A CA 1
ATOM 661 C C . SER A 1 83 ? -5.060 9.751 -1.712 1.00 88.50 83 SER A C 1
ATOM 663 O O . SER A 1 83 ? -6.128 9.695 -1.099 1.00 88.50 83 SER A O 1
ATOM 665 N N . TRP A 1 84 ? -3.880 9.705 -1.080 1.00 88.94 84 TRP A N 1
ATOM 666 C CA . TRP A 1 84 ? -3.758 9.496 0.362 1.00 88.94 84 TRP A CA 1
ATOM 667 C C . TRP A 1 84 ? -4.442 10.605 1.175 1.00 88.94 84 TRP A C 1
ATOM 669 O O . TRP A 1 84 ? -4.182 11.796 1.003 1.00 88.94 84 TRP A O 1
ATOM 679 N N . GLN A 1 85 ? -5.281 10.196 2.129 1.00 86.75 85 GLN A N 1
ATOM 680 C CA . GLN A 1 85 ? -5.962 11.069 3.093 1.00 86.75 85 GLN A CA 1
ATOM 681 C C . GLN A 1 85 ? -5.759 10.558 4.529 1.00 86.75 85 GLN A C 1
ATOM 683 O O . GLN A 1 85 ? -5.623 9.349 4.711 1.00 86.75 85 GLN A O 1
ATOM 688 N N . PRO A 1 86 ? -5.840 11.412 5.572 1.00 83.69 86 PRO A N 1
ATOM 689 C CA . PRO A 1 86 ? -5.648 10.997 6.970 1.00 83.69 86 PRO A CA 1
ATOM 690 C C . PRO A 1 86 ? -6.537 9.840 7.458 1.00 83.69 86 PRO A C 1
ATOM 692 O O . PRO A 1 86 ? -6.142 9.119 8.366 1.00 83.69 86 PRO A O 1
ATOM 695 N N . LEU A 1 87 ? -7.724 9.664 6.865 1.00 88.19 87 LEU A N 1
ATOM 696 C CA . LEU A 1 87 ? -8.683 8.596 7.188 1.00 88.19 87 LEU A CA 1
ATOM 697 C C . LEU A 1 87 ? -8.606 7.405 6.215 1.00 88.19 87 LEU A C 1
ATOM 699 O O . LEU A 1 87 ? -9.561 6.644 6.090 1.00 88.19 87 LEU A O 1
ATOM 703 N N . SER A 1 88 ? -7.508 7.281 5.471 1.00 91.75 88 SER A N 1
ATOM 704 C CA . SER A 1 88 ? -7.262 6.132 4.595 1.00 91.75 88 SER A CA 1
ATOM 705 C C . SER A 1 88 ? -6.638 4.991 5.395 1.00 91.75 88 SER A C 1
ATOM 707 O O . SER A 1 88 ? -5.904 5.233 6.353 1.00 91.75 88 SER A O 1
ATOM 709 N N . SER A 1 89 ? -6.893 3.749 4.982 1.00 94.88 89 SER A N 1
ATOM 710 C CA . SER A 1 89 ? -6.309 2.573 5.635 1.00 94.88 89 SER A CA 1
ATOM 711 C C . SER A 1 89 ? -4.799 2.526 5.402 1.00 94.88 89 SER A C 1
ATOM 713 O O . SER A 1 89 ? -4.333 2.440 4.261 1.00 94.88 89 SER A O 1
ATOM 715 N N . LYS A 1 90 ? -4.027 2.538 6.490 1.00 93.00 90 LYS A N 1
ATOM 716 C CA . LYS A 1 90 ? -2.570 2.377 6.467 1.00 93.00 90 LYS A CA 1
ATOM 717 C C . LYS A 1 90 ? -2.185 0.954 6.065 1.00 93.00 90 LYS A C 1
ATOM 719 O O . LYS A 1 90 ? -1.247 0.785 5.290 1.00 93.00 90 LYS A O 1
ATOM 724 N N . VAL A 1 91 ? -2.898 -0.062 6.564 1.00 94.06 91 VAL A N 1
ATOM 725 C CA . VAL A 1 91 ? -2.642 -1.482 6.259 1.00 94.06 91 VAL A CA 1
ATOM 726 C C . VAL A 1 91 ? -2.770 -1.718 4.756 1.00 94.06 91 VAL A C 1
ATOM 728 O O . VAL A 1 91 ? -1.847 -2.240 4.128 1.00 94.06 91 VAL A O 1
ATOM 731 N N . TYR A 1 92 ? -3.890 -1.292 4.167 1.00 94.62 92 TYR A N 1
ATOM 732 C CA . TYR A 1 92 ? -4.149 -1.459 2.742 1.00 94.62 92 TYR A CA 1
ATOM 733 C C . TYR A 1 92 ? -3.157 -0.651 1.893 1.00 94.62 92 TYR A C 1
ATOM 735 O O . TYR A 1 92 ? -2.567 -1.190 0.957 1.00 94.62 92 TYR A O 1
ATOM 743 N N . PHE A 1 93 ? -2.890 0.606 2.263 1.00 93.31 93 PHE A N 1
ATOM 744 C CA . PHE A 1 93 ? -1.913 1.454 1.576 1.00 93.31 93 PHE A CA 1
ATOM 745 C C . PHE A 1 93 ? -0.515 0.826 1.525 1.00 93.31 93 PHE A C 1
ATOM 747 O O . PHE A 1 93 ? 0.098 0.758 0.460 1.00 93.31 93 PHE A O 1
ATOM 754 N N . VAL A 1 94 ? -0.014 0.315 2.654 1.00 92.50 94 VAL A N 1
ATOM 755 C CA . VAL A 1 94 ? 1.311 -0.318 2.719 1.00 92.50 94 VAL A CA 1
ATOM 756 C C . VAL A 1 94 ? 1.389 -1.556 1.827 1.00 92.50 94 VAL A C 1
ATOM 758 O O . VAL A 1 94 ? 2.393 -1.748 1.141 1.00 92.50 94 VAL A O 1
ATOM 761 N N . LEU A 1 95 ? 0.333 -2.373 1.787 1.00 93.50 95 LEU A N 1
ATOM 762 C CA . LEU A 1 95 ? 0.271 -3.539 0.902 1.00 93.50 95 LEU A CA 1
ATOM 763 C C . LEU A 1 95 ? 0.369 -3.147 -0.580 1.00 93.50 95 LEU A C 1
ATOM 765 O O . LEU A 1 95 ? 1.096 -3.807 -1.326 1.00 93.50 95 LEU A O 1
ATOM 769 N N . GLN A 1 96 ? -0.323 -2.080 -0.992 1.00 93.19 96 GLN A N 1
ATOM 770 C CA . GLN A 1 96 ? -0.296 -1.583 -2.371 1.00 93.19 96 GLN A CA 1
ATOM 771 C C . GLN A 1 96 ? 1.062 -0.971 -2.726 1.00 93.19 96 GLN A C 1
ATOM 773 O O . GLN A 1 96 ? 1.683 -1.340 -3.723 1.00 93.19 96 GLN A O 1
ATOM 778 N N . VAL A 1 97 ? 1.577 -0.080 -1.878 1.00 92.69 97 VAL A N 1
ATOM 779 C CA . VAL A 1 97 ? 2.834 0.625 -2.148 1.00 92.69 97 VAL A CA 1
ATOM 780 C C . VAL A 1 97 ? 4.036 -0.317 -2.132 1.00 92.69 97 VAL A C 1
ATOM 782 O O . VAL A 1 97 ? 4.915 -0.187 -2.981 1.00 92.69 97 VAL A O 1
ATOM 785 N N . GLU A 1 98 ? 4.087 -1.309 -1.239 1.00 92.88 98 GLU A N 1
ATOM 786 C CA . GLU A 1 98 ? 5.161 -2.311 -1.278 1.00 92.88 98 GLU A CA 1
ATOM 787 C C . GLU A 1 98 ? 5.117 -3.182 -2.537 1.00 92.88 98 GLU A C 1
ATOM 789 O O . GLU A 1 98 ? 6.176 -3.515 -3.080 1.00 92.88 98 GLU A O 1
ATOM 794 N N . ALA A 1 99 ? 3.922 -3.520 -3.032 1.00 92.62 99 ALA A N 1
ATOM 795 C CA . ALA A 1 99 ? 3.774 -4.249 -4.289 1.00 92.62 99 ALA A CA 1
ATOM 796 C C . ALA A 1 99 ? 4.274 -3.415 -5.481 1.00 92.62 99 ALA A C 1
ATOM 798 O O . ALA A 1 99 ? 5.038 -3.918 -6.307 1.00 92.62 99 ALA A O 1
ATOM 799 N N . LEU A 1 100 ? 3.917 -2.129 -5.532 1.00 94.00 100 LEU A N 1
ATOM 800 C CA . LEU A 1 100 ? 4.358 -1.199 -6.577 1.00 94.00 100 LEU A CA 1
ATOM 801 C C . LEU A 1 100 ? 5.866 -0.951 -6.539 1.00 94.00 100 LEU A C 1
ATOM 803 O O . LEU A 1 100 ? 6.526 -1.024 -7.572 1.00 94.00 100 LEU A O 1
ATOM 807 N N . ILE A 1 101 ? 6.442 -0.738 -5.353 1.00 92.06 101 ILE A N 1
ATOM 808 C CA . ILE A 1 101 ? 7.896 -0.609 -5.197 1.00 92.06 101 ILE A CA 1
ATOM 809 C C . ILE A 1 101 ? 8.601 -1.878 -5.685 1.00 92.06 101 ILE A C 1
ATOM 811 O O . ILE A 1 101 ? 9.604 -1.777 -6.387 1.00 92.06 101 ILE A O 1
ATOM 815 N N . SER A 1 102 ? 8.065 -3.060 -5.375 1.00 91.75 102 SER A N 1
ATOM 816 C CA . SER A 1 102 ? 8.641 -4.327 -5.841 1.00 91.75 102 SER A CA 1
ATOM 817 C C . SER A 1 102 ? 8.576 -4.456 -7.370 1.00 91.75 102 SER A C 1
ATOM 819 O O . SER A 1 102 ? 9.555 -4.875 -7.984 1.00 91.75 102 SER A O 1
ATOM 821 N N . ARG A 1 103 ? 7.471 -4.036 -8.008 1.00 93.06 103 ARG A N 1
ATOM 822 C CA . ARG A 1 103 ? 7.351 -3.975 -9.480 1.00 93.06 103 ARG A CA 1
ATOM 823 C C . ARG A 1 103 ? 8.357 -3.008 -10.101 1.00 93.06 103 ARG A C 1
ATOM 825 O O . ARG A 1 103 ? 9.031 -3.373 -11.060 1.00 93.06 103 ARG A O 1
ATOM 832 N N . ILE A 1 104 ? 8.521 -1.817 -9.519 1.00 92.38 104 ILE A N 1
ATOM 833 C CA . ILE A 1 104 ? 9.519 -0.825 -9.952 1.00 92.38 104 ILE A CA 1
ATOM 834 C C . ILE A 1 104 ? 10.928 -1.406 -9.844 1.00 92.38 104 ILE A C 1
ATOM 836 O O . ILE A 1 104 ? 11.712 -1.288 -10.783 1.00 92.38 104 ILE A O 1
ATOM 840 N N . GLN A 1 105 ? 11.253 -2.054 -8.723 1.00 91.06 105 GLN A N 1
ATOM 841 C CA . GLN A 1 105 ? 12.547 -2.701 -8.522 1.00 91.06 105 GLN A CA 1
ATOM 842 C C . GLN A 1 105 ? 12.791 -3.781 -9.580 1.00 91.06 105 GLN A C 1
ATOM 844 O O . GLN A 1 105 ? 13.834 -3.747 -10.224 1.00 91.06 105 GLN A O 1
ATOM 849 N N . ASN A 1 106 ? 11.833 -4.681 -9.811 1.00 90.81 106 ASN A N 1
ATOM 850 C CA . ASN A 1 106 ? 11.959 -5.749 -10.807 1.00 90.81 106 ASN A CA 1
ATOM 851 C C . ASN A 1 106 ? 12.114 -5.195 -12.229 1.00 90.81 106 ASN A C 1
ATOM 853 O O . ASN A 1 106 ? 13.084 -5.531 -12.900 1.00 90.81 106 ASN A O 1
ATOM 857 N N . SER A 1 107 ? 11.252 -4.257 -12.635 1.00 91.25 107 SER A N 1
ATOM 858 C CA . SER A 1 107 ? 11.337 -3.609 -13.954 1.00 91.25 107 SER A CA 1
ATOM 859 C C . SER A 1 107 ? 12.685 -2.911 -14.144 1.00 91.25 107 SER A C 1
ATOM 861 O O . SER A 1 107 ? 13.285 -2.958 -15.214 1.00 91.25 107 SER A O 1
ATOM 863 N N . SER A 1 108 ? 13.210 -2.299 -13.077 1.00 89.38 108 SER A N 1
ATOM 864 C CA . SER A 1 108 ? 14.545 -1.702 -13.098 1.00 89.38 108 SER A CA 1
ATOM 865 C C . SER A 1 108 ? 15.620 -2.755 -13.358 1.00 89.38 108 SER A C 1
ATOM 867 O O . SER A 1 108 ? 16.491 -2.525 -14.190 1.00 89.38 108 SER A O 1
ATOM 869 N N . LEU A 1 109 ? 15.566 -3.909 -12.679 1.00 87.88 109 LEU A N 1
ATOM 870 C CA . LEU A 1 109 ? 16.515 -5.011 -12.890 1.00 87.88 109 LEU A CA 1
ATOM 871 C C . LEU A 1 109 ? 16.505 -5.503 -14.337 1.00 87.88 109 LEU A C 1
ATOM 873 O O . LEU A 1 109 ? 17.581 -5.687 -14.906 1.00 87.88 109 LEU A O 1
ATOM 877 N N . ASP A 1 110 ? 15.321 -5.651 -14.926 1.00 88.25 110 ASP A N 1
ATOM 878 C CA . ASP A 1 110 ? 15.164 -6.094 -16.312 1.00 88.25 110 ASP A CA 1
ATOM 879 C C . ASP A 1 110 ? 15.769 -5.078 -17.294 1.00 88.25 110 ASP A C 1
ATOM 881 O O . ASP A 1 110 ? 16.507 -5.459 -18.208 1.00 88.25 110 ASP A O 1
ATOM 885 N N . ILE A 1 111 ? 15.559 -3.776 -17.054 1.00 85.94 111 ILE A N 1
ATOM 886 C CA . ILE A 1 111 ? 16.193 -2.691 -17.821 1.00 85.94 111 ILE A CA 1
ATOM 887 C C . ILE A 1 111 ? 17.719 -2.769 -17.697 1.00 85.94 111 ILE A C 1
ATOM 889 O O . ILE A 1 111 ? 18.420 -2.780 -18.706 1.00 85.94 111 ILE A O 1
ATOM 893 N N . PHE A 1 112 ? 18.256 -2.862 -16.477 1.00 83.50 112 PHE A N 1
ATOM 894 C CA . PHE A 1 112 ? 19.705 -2.931 -16.254 1.00 83.50 112 PHE A CA 1
ATOM 895 C C . PHE A 1 112 ? 20.347 -4.146 -16.920 1.00 83.50 112 PHE A C 1
ATOM 897 O O . PHE A 1 112 ? 21.432 -4.035 -17.493 1.00 83.50 112 PHE A O 1
ATOM 904 N N . GLN A 1 113 ? 19.696 -5.307 -16.839 1.00 83.81 113 GLN A N 1
ATOM 905 C CA . GLN A 1 113 ? 20.187 -6.534 -17.450 1.00 83.81 113 GLN A CA 1
ATOM 906 C C . GLN A 1 113 ? 20.203 -6.421 -18.976 1.00 83.81 113 GLN A C 1
ATOM 908 O O . GLN A 1 113 ? 21.207 -6.777 -19.590 1.00 83.81 113 GLN A O 1
ATOM 913 N N . SER A 1 114 ? 19.140 -5.867 -19.560 1.00 81.06 114 SER A N 1
ATOM 914 C CA . SER A 1 114 ? 19.018 -5.661 -21.007 1.00 81.06 114 SER A CA 1
ATOM 915 C C . SER A 1 114 ? 20.058 -4.662 -21.528 1.00 81.06 114 SER A C 1
ATOM 917 O O . SER A 1 114 ? 20.719 -4.916 -22.535 1.00 81.06 114 SER A O 1
ATOM 919 N N . LEU A 1 115 ? 20.290 -3.567 -20.792 1.00 78.88 115 LEU A N 1
ATOM 920 C CA . LEU A 1 115 ? 21.345 -2.598 -21.105 1.00 78.88 115 LEU A CA 1
ATOM 921 C C . LEU A 1 115 ? 22.742 -3.229 -21.026 1.00 78.88 115 LEU A C 1
ATOM 923 O O . LEU A 1 115 ? 23.577 -2.967 -21.883 1.00 78.88 115 LEU A O 1
ATOM 927 N N . LYS A 1 116 ? 22.995 -4.099 -20.040 1.00 76.44 116 LYS A N 1
ATOM 928 C CA . LYS A 1 116 ? 24.283 -4.795 -19.877 1.00 76.44 116 LYS A CA 1
ATOM 929 C C . LYS A 1 116 ? 24.565 -5.809 -20.988 1.00 76.44 116 LYS A C 1
ATOM 931 O O . LYS A 1 116 ? 25.729 -6.047 -21.293 1.00 76.44 116 LYS A O 1
ATOM 936 N N . SER A 1 117 ? 23.532 -6.438 -21.547 1.00 73.94 117 SER A N 1
ATOM 937 C CA . SER A 1 117 ? 23.672 -7.366 -22.676 1.00 73.94 117 SER A CA 1
ATOM 938 C C . SER A 1 117 ? 23.818 -6.675 -24.031 1.00 73.94 117 SER A C 1
ATOM 940 O O . SER A 1 117 ? 24.158 -7.343 -25.003 1.00 73.94 117 SER A O 1
ATOM 942 N N . SER A 1 118 ? 23.558 -5.368 -24.114 1.00 68.62 118 SER A N 1
ATOM 943 C CA . SER A 1 118 ? 23.754 -4.602 -25.341 1.00 68.62 118 SER A CA 1
ATOM 944 C C . SER A 1 118 ? 25.243 -4.282 -25.519 1.00 68.62 118 SER A C 1
ATOM 946 O O . SER A 1 118 ? 25.835 -3.594 -24.692 1.00 68.62 118 SER A O 1
ATOM 948 N N . ASP A 1 119 ? 25.854 -4.756 -26.609 1.00 54.06 119 ASP A N 1
ATOM 949 C CA . ASP A 1 119 ? 27.270 -4.532 -26.976 1.00 54.06 119 ASP A CA 1
ATOM 950 C C . ASP A 1 119 ? 27.585 -3.072 -27.393 1.00 54.06 119 ASP A C 1
ATOM 952 O O . ASP A 1 119 ? 28.634 -2.779 -27.974 1.00 54.06 119 ASP A O 1
ATOM 956 N N . GLN A 1 120 ? 26.671 -2.132 -27.148 1.00 60.41 120 GLN A N 1
ATOM 957 C CA . GLN A 1 120 ? 26.821 -0.738 -27.551 1.00 60.41 120 GLN A CA 1
ATOM 958 C C . GLN A 1 120 ? 27.701 0.045 -26.569 1.00 60.41 120 GLN A C 1
ATOM 960 O O . GLN A 1 120 ? 27.740 -0.227 -25.370 1.00 60.41 120 GLN A O 1
ATOM 965 N N . HIS A 1 121 ? 28.421 1.041 -27.092 1.00 58.25 121 HIS A N 1
ATOM 966 C CA . HIS A 1 121 ? 29.307 1.906 -26.317 1.00 58.25 121 HIS A CA 1
ATOM 967 C C . HIS A 1 121 ? 28.475 2.837 -25.422 1.00 58.25 121 HIS A C 1
ATOM 969 O O . HIS A 1 121 ? 28.197 3.979 -25.777 1.00 58.25 121 HIS A O 1
ATOM 975 N N . LEU A 1 122 ? 28.045 2.320 -24.272 1.00 63.56 122 LEU A N 1
ATOM 976 C CA . LEU A 1 122 ? 27.280 3.064 -23.280 1.00 63.56 122 LEU A CA 1
ATOM 977 C C . LEU A 1 122 ? 28.098 4.265 -22.752 1.00 63.56 122 LEU A C 1
ATOM 979 O O . LEU A 1 122 ? 29.320 4.150 -22.604 1.00 63.56 122 LEU A O 1
ATOM 983 N N . PRO A 1 123 ? 27.450 5.400 -22.437 1.00 65.75 123 PRO A N 1
ATOM 984 C CA . PRO A 1 123 ? 28.059 6.507 -21.700 1.00 65.75 123 PRO A CA 1
ATOM 985 C C . PRO A 1 123 ? 28.704 6.054 -20.387 1.00 65.75 123 PRO A C 1
ATOM 987 O O . PRO A 1 123 ? 28.265 5.074 -19.781 1.00 65.75 123 PRO A O 1
ATOM 990 N N . ASP A 1 124 ? 29.677 6.814 -19.880 1.00 62.88 124 ASP A N 1
ATOM 991 C CA . ASP A 1 124 ? 30.365 6.519 -18.613 1.00 62.88 124 ASP A CA 1
ATOM 992 C C . ASP A 1 124 ? 29.387 6.414 -17.419 1.00 62.88 124 ASP A C 1
ATOM 994 O O . ASP A 1 124 ? 29.559 5.580 -16.519 1.00 62.88 124 ASP A O 1
ATOM 998 N N . GLU A 1 125 ? 28.297 7.188 -17.427 1.00 64.62 125 GLU A N 1
ATOM 999 C CA . GLU A 1 125 ? 27.209 7.117 -16.443 1.00 64.62 125 GLU A CA 1
ATOM 1000 C C . GLU A 1 125 ? 26.350 5.843 -16.555 1.00 64.62 125 GLU A C 1
ATOM 1002 O O . GLU A 1 125 ? 25.729 5.436 -15.571 1.00 64.62 125 GLU A O 1
ATOM 1007 N N . LEU A 1 126 ? 26.331 5.200 -17.726 1.00 67.25 126 LEU A N 1
ATOM 1008 C CA . LEU A 1 126 ? 25.730 3.886 -17.981 1.00 67.25 126 LEU A CA 1
ATOM 1009 C C . LEU A 1 126 ? 26.786 2.764 -17.998 1.00 67.25 126 LEU A C 1
ATOM 1011 O O . LEU A 1 126 ? 26.488 1.638 -18.396 1.00 67.25 126 LEU A O 1
ATOM 1015 N N . SER A 1 127 ? 28.013 3.036 -17.539 1.00 71.12 127 SER A N 1
ATOM 1016 C CA . SER A 1 127 ? 29.046 2.007 -17.418 1.00 71.12 127 SER A CA 1
ATOM 1017 C C . SER A 1 127 ? 28.594 0.865 -16.507 1.00 71.12 127 SER A C 1
ATOM 1019 O O . SER A 1 127 ? 27.826 1.043 -15.556 1.00 71.12 127 SER A O 1
ATOM 1021 N N . SER A 1 128 ? 29.125 -0.332 -16.760 1.00 73.44 128 SER A N 1
ATOM 1022 C CA . SER A 1 128 ? 28.784 -1.540 -16.001 1.00 73.44 128 SER A CA 1
ATOM 1023 C C . SER A 1 128 ? 28.966 -1.376 -14.485 1.00 73.44 128 SER A C 1
ATOM 1025 O O . SER A 1 128 ? 28.155 -1.888 -13.717 1.00 73.44 128 SER A O 1
ATOM 1027 N N . ALA A 1 129 ? 29.974 -0.616 -14.046 1.00 78.12 129 ALA A N 1
ATOM 1028 C CA . ALA A 1 129 ? 30.214 -0.319 -12.635 1.00 78.12 129 ALA A CA 1
ATOM 1029 C C . ALA A 1 129 ? 29.142 0.609 -12.032 1.00 78.12 129 ALA A C 1
ATOM 1031 O O . ALA A 1 129 ? 28.662 0.356 -10.924 1.00 78.12 129 ALA A O 1
ATOM 1032 N N . SER A 1 130 ? 28.736 1.654 -12.760 1.00 77.62 130 SER A N 1
ATOM 1033 C CA . SER A 1 130 ? 27.689 2.592 -12.334 1.00 77.62 130 SER A CA 1
ATOM 1034 C C . SER A 1 130 ? 26.315 1.921 -12.262 1.00 77.62 130 SER A C 1
ATOM 1036 O O . SER A 1 130 ? 25.594 2.107 -11.275 1.00 77.62 130 SER A O 1
ATOM 1038 N N . LEU A 1 131 ? 25.976 1.090 -13.255 1.00 79.50 131 LEU A N 1
ATOM 1039 C CA . LEU A 1 131 ? 24.733 0.311 -13.272 1.00 79.50 131 LEU A CA 1
ATOM 1040 C C . LEU A 1 131 ? 24.693 -0.707 -12.128 1.00 79.50 131 LEU A C 1
ATOM 1042 O O . LEU A 1 131 ? 23.691 -0.778 -11.422 1.00 79.50 131 LEU A O 1
ATOM 1046 N N . GLU A 1 132 ? 25.782 -1.442 -11.885 1.00 82.94 132 GLU A N 1
ATOM 1047 C CA . GLU A 1 132 ? 25.856 -2.417 -10.788 1.00 82.94 132 GLU A CA 1
ATOM 1048 C C . GLU A 1 132 ? 25.696 -1.736 -9.421 1.00 82.94 132 GLU A C 1
ATOM 1050 O O . GLU A 1 132 ? 24.941 -2.201 -8.567 1.00 82.94 132 GLU A O 1
ATOM 1055 N N . HIS A 1 133 ? 26.343 -0.586 -9.221 1.00 84.44 133 HIS A N 1
ATOM 1056 C CA . HIS A 1 133 ? 26.195 0.197 -7.998 1.00 84.44 133 HIS A CA 1
ATOM 1057 C C . HIS A 1 133 ? 24.761 0.731 -7.813 1.00 84.44 133 HIS A C 1
ATOM 1059 O O . HIS A 1 133 ? 24.220 0.683 -6.705 1.00 84.44 133 HIS A O 1
ATOM 1065 N N . CYS A 1 134 ? 24.115 1.205 -8.884 1.00 83.69 134 CYS A N 1
ATOM 1066 C CA . CYS A 1 134 ? 22.717 1.639 -8.849 1.00 83.69 134 CYS A CA 1
ATOM 1067 C C . CYS A 1 134 ? 21.774 0.476 -8.509 1.00 83.69 134 CYS A C 1
ATOM 1069 O O . CYS A 1 134 ? 20.940 0.582 -7.609 1.00 83.69 134 CYS A O 1
ATOM 1071 N N . LEU A 1 135 ? 21.972 -0.664 -9.165 1.00 84.81 135 LEU A N 1
ATOM 1072 C CA . LEU A 1 135 ? 21.214 -1.890 -8.966 1.00 84.81 135 LEU A CA 1
ATOM 1073 C C . LEU A 1 135 ? 21.345 -2.410 -7.534 1.00 84.81 135 LEU A C 1
ATOM 1075 O O . LEU A 1 135 ? 20.344 -2.778 -6.915 1.00 84.81 135 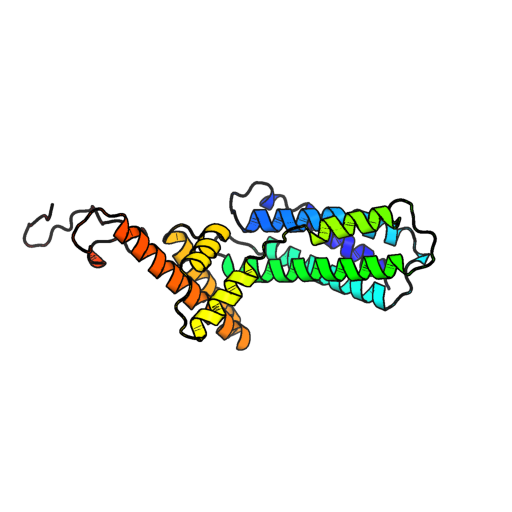LEU A O 1
ATOM 1079 N N . GLN A 1 136 ? 22.556 -2.391 -6.972 1.00 86.06 136 GLN A N 1
ATOM 1080 C CA . GLN A 1 136 ? 22.754 -2.707 -5.564 1.00 86.06 136 GLN A CA 1
ATOM 1081 C C . GLN A 1 136 ? 21.948 -1.757 -4.683 1.00 86.06 136 GLN A C 1
ATOM 1083 O O . GLN A 1 136 ? 21.179 -2.234 -3.853 1.00 86.06 136 GLN A O 1
ATOM 1088 N N . LYS A 1 137 ? 22.037 -0.438 -4.874 1.00 85.75 137 LYS A N 1
ATOM 1089 C CA . LYS A 1 137 ? 21.241 0.505 -4.074 1.00 85.75 137 LYS A CA 1
ATOM 1090 C C . LYS A 1 137 ? 19.742 0.225 -4.181 1.00 85.75 137 LYS A C 1
ATOM 1092 O O . LYS A 1 137 ? 19.096 0.073 -3.152 1.00 85.75 137 LYS A O 1
ATOM 1097 N N . ILE A 1 138 ? 19.212 0.048 -5.389 1.00 85.81 138 ILE A N 1
ATOM 1098 C CA . ILE A 1 138 ? 17.787 -0.233 -5.618 1.00 85.81 138 ILE A CA 1
ATOM 1099 C C . ILE A 1 138 ? 17.344 -1.520 -4.910 1.00 85.81 138 ILE A C 1
ATOM 1101 O O . ILE A 1 138 ? 16.296 -1.513 -4.268 1.00 85.81 138 ILE A O 1
ATOM 1105 N N . LYS A 1 139 ? 18.146 -2.596 -4.949 1.00 83.50 139 LYS A N 1
ATOM 1106 C CA . LYS A 1 139 ? 17.850 -3.851 -4.230 1.00 83.50 139 LYS A CA 1
ATOM 1107 C C . LYS A 1 139 ? 17.831 -3.680 -2.711 1.00 83.50 139 LYS A C 1
ATOM 1109 O O . LYS A 1 139 ? 17.018 -4.305 -2.036 1.00 83.50 139 LYS A O 1
ATOM 1114 N N . HIS A 1 140 ? 18.727 -2.860 -2.167 1.00 79.12 140 HIS A N 1
ATOM 1115 C CA . HIS A 1 140 ? 18.844 -2.668 -0.720 1.00 79.12 140 HIS A CA 1
ATOM 1116 C C . HIS A 1 140 ? 17.815 -1.677 -0.159 1.00 79.12 140 HIS A C 1
ATOM 1118 O O . HIS A 1 140 ? 17.535 -1.717 1.043 1.00 79.12 140 HIS A O 1
ATOM 1124 N N . VAL A 1 141 ? 17.217 -0.820 -0.997 1.00 75.12 141 VAL A N 1
ATOM 1125 C CA . VAL A 1 141 ? 16.178 0.130 -0.578 1.00 75.12 141 VAL A CA 1
ATOM 1126 C C . VAL A 1 141 ? 14.908 -0.632 -0.150 1.00 75.12 141 VAL A C 1
ATOM 1128 O O . VAL A 1 141 ? 14.033 -0.989 -0.941 1.00 75.12 141 VAL A O 1
ATOM 1131 N N . GLY A 1 142 ? 14.837 -0.894 1.160 1.00 60.75 142 GLY A N 1
ATOM 1132 C CA . GLY A 1 142 ? 13.697 -1.412 1.921 1.00 60.75 142 GLY A CA 1
ATOM 1133 C C . GLY A 1 142 ? 13.528 -2.936 1.972 1.00 60.75 142 GLY A C 1
ATOM 1134 O O . GLY A 1 142 ? 12.438 -3.482 1.797 1.00 60.75 142 GLY A O 1
ATOM 1135 N N . TYR A 1 143 ? 14.612 -3.605 2.350 1.00 57.22 143 TYR A N 1
ATOM 1136 C CA . TYR A 1 143 ? 14.670 -5.027 2.701 1.00 57.22 143 TYR A CA 1
ATOM 1137 C C . TYR A 1 143 ? 13.646 -5.487 3.771 1.00 57.22 143 TYR A C 1
ATOM 1139 O O . TYR A 1 143 ? 13.330 -6.670 3.853 1.00 57.22 143 TYR A O 1
ATOM 1147 N N . LYS A 1 144 ? 13.077 -4.582 4.582 1.00 67.56 144 LYS A N 1
ATOM 1148 C CA . LYS A 1 144 ? 12.052 -4.928 5.584 1.00 67.56 144 LYS A CA 1
ATOM 1149 C C . LYS A 1 144 ? 10.650 -4.627 5.047 1.00 67.56 144 LYS A C 1
ATOM 1151 O O . LYS A 1 144 ? 10.163 -3.511 5.206 1.00 67.56 144 LYS A O 1
ATOM 1156 N N . GLN A 1 145 ? 10.040 -5.618 4.4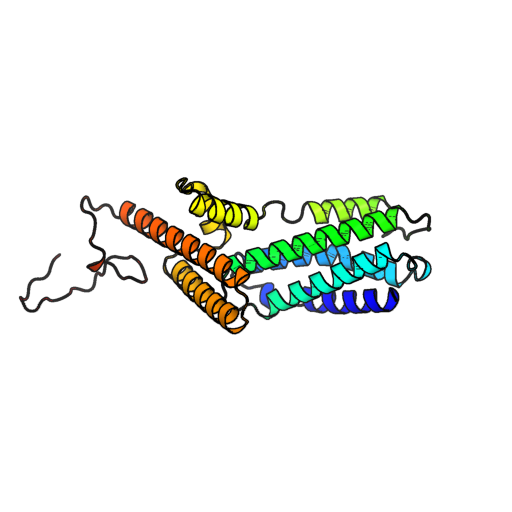00 1.00 79.25 145 GLN A N 1
ATOM 1157 C CA . GLN A 1 145 ? 8.665 -5.542 3.905 1.00 79.25 145 GLN A CA 1
ATOM 1158 C C . GLN A 1 145 ? 7.680 -5.891 5.024 1.00 79.25 145 GLN A C 1
ATOM 1160 O O . GLN A 1 145 ? 7.752 -6.972 5.601 1.00 79.25 145 GLN A O 1
ATOM 1165 N N . ILE A 1 146 ? 6.777 -4.973 5.355 1.00 89.06 146 ILE A N 1
ATOM 1166 C CA . ILE A 1 146 ? 5.729 -5.204 6.363 1.00 89.06 146 ILE A CA 1
ATOM 1167 C C . ILE A 1 146 ? 4.577 -6.016 5.757 1.00 89.06 146 ILE A C 1
ATOM 1169 O O . ILE A 1 146 ? 3.906 -6.762 6.468 1.00 89.06 146 ILE A O 1
ATOM 1173 N N . SER A 1 147 ? 4.390 -5.954 4.436 1.00 90.56 147 SER A N 1
ATOM 1174 C CA . SER A 1 147 ? 3.392 -6.747 3.715 1.00 90.56 147 SER A CA 1
ATOM 1175 C C . SER A 1 147 ? 3.558 -8.250 3.916 1.00 90.56 147 SER A C 1
ATOM 1177 O O . SER A 1 147 ? 2.554 -8.954 3.989 1.00 90.56 147 SER A O 1
ATOM 1179 N N . SER A 1 148 ? 4.788 -8.760 4.041 1.00 89.94 148 SER A N 1
ATOM 1180 C CA . SER A 1 148 ? 5.023 -10.184 4.295 1.00 89.94 148 SER A CA 1
ATOM 1181 C C . SER A 1 148 ? 4.493 -10.597 5.668 1.00 89.94 148 SER A C 1
ATOM 1183 O O . SER A 1 148 ? 3.778 -11.593 5.748 1.00 89.94 148 SER A O 1
ATOM 1185 N N . LEU A 1 149 ? 4.739 -9.780 6.700 1.00 90.81 149 LEU A N 1
ATOM 1186 C CA . LEU A 1 149 ? 4.212 -9.977 8.054 1.00 90.81 149 LEU A CA 1
ATOM 1187 C C . LEU A 1 149 ? 2.685 -9.883 8.086 1.00 90.81 149 LEU A C 1
ATOM 1189 O O . LEU A 1 149 ? 2.042 -10.707 8.724 1.00 90.81 149 LEU A O 1
ATOM 1193 N N . ILE A 1 150 ? 2.089 -8.917 7.377 1.00 92.31 150 ILE A N 1
ATOM 1194 C CA . ILE A 1 150 ? 0.625 -8.796 7.278 1.00 92.31 150 ILE A CA 1
ATOM 1195 C C . ILE A 1 150 ? 0.036 -10.037 6.599 1.00 92.31 150 ILE A C 1
ATOM 1197 O O . ILE A 1 150 ? -0.928 -10.612 7.093 1.00 92.31 150 ILE A O 1
ATOM 1201 N N . ARG A 1 151 ? 0.622 -10.487 5.483 1.00 90.25 151 ARG A N 1
ATOM 1202 C CA . ARG A 1 151 ? 0.147 -11.675 4.755 1.00 90.25 151 ARG A CA 1
ATOM 1203 C C . ARG A 1 151 ? 0.330 -12.957 5.560 1.00 90.25 151 ARG A C 1
ATOM 1205 O O . ARG A 1 151 ? -0.502 -13.847 5.449 1.00 90.25 151 ARG A O 1
ATOM 1212 N N . GLU A 1 152 ? 1.413 -13.072 6.319 1.00 89.12 152 GLU A N 1
ATOM 1213 C CA . GLU A 1 152 ? 1.621 -14.158 7.281 1.00 89.12 152 GLU A CA 1
ATOM 1214 C C . GLU A 1 152 ? 0.548 -14.127 8.364 1.00 89.12 152 GLU A C 1
ATOM 1216 O O . GLU A 1 152 ? -0.148 -15.120 8.543 1.00 89.12 152 GLU A O 1
ATOM 1221 N N . ALA A 1 153 ? 0.303 -12.962 8.966 1.00 89.00 153 ALA A N 1
ATOM 1222 C CA . ALA A 1 153 ? -0.717 -12.817 9.993 1.00 89.00 153 ALA A CA 1
ATOM 1223 C C . ALA A 1 153 ? -2.135 -13.144 9.483 1.00 89.00 153 ALA A C 1
ATOM 1225 O O . ALA A 1 153 ? -2.937 -13.760 10.181 1.00 89.00 153 ALA A O 1
ATOM 1226 N N . VAL A 1 154 ? -2.448 -12.767 8.243 1.00 89.19 154 VAL A N 1
ATOM 1227 C CA . VAL A 1 154 ? -3.720 -13.121 7.602 1.00 89.19 154 VAL A CA 1
ATOM 1228 C C . VAL A 1 154 ? -3.843 -14.634 7.381 1.00 89.19 154 VAL A C 1
ATOM 1230 O O . VAL A 1 154 ? -4.917 -15.185 7.602 1.00 89.19 154 VAL A O 1
ATOM 1233 N N . ARG A 1 155 ? -2.769 -15.328 6.980 1.00 85.38 155 ARG A N 1
ATOM 1234 C CA . ARG A 1 155 ? -2.797 -16.793 6.798 1.00 85.38 155 ARG A CA 1
ATOM 1235 C C . ARG A 1 155 ? -2.941 -17.532 8.125 1.00 85.38 155 ARG A C 1
ATOM 1237 O O . ARG A 1 155 ? -3.827 -18.369 8.255 1.00 85.38 155 ARG A O 1
ATOM 1244 N N . ASP A 1 156 ? -2.135 -17.173 9.118 1.00 83.38 156 ASP A N 1
ATOM 1245 C CA . ASP A 1 156 ? -2.135 -17.830 10.430 1.00 83.38 156 ASP A CA 1
ATOM 1246 C C . ASP A 1 156 ? -3.487 -17.675 11.150 1.00 83.38 156 ASP A C 1
ATOM 1248 O O . ASP A 1 156 ? -3.926 -18.579 11.862 1.00 83.38 156 ASP A O 1
ATOM 1252 N N . GLN A 1 157 ? -4.192 -16.559 10.918 1.00 75.94 157 GLN A N 1
ATOM 1253 C CA . GLN A 1 157 ? -5.563 -16.363 11.397 1.00 75.94 157 GLN A CA 1
ATOM 1254 C C . GLN A 1 157 ? -6.528 -17.436 10.869 1.00 75.94 157 GLN A C 1
ATOM 1256 O O . GLN A 1 157 ? -7.387 -17.904 11.618 1.00 75.94 157 GLN A O 1
ATOM 1261 N N . VAL A 1 158 ? -6.402 -17.813 9.593 1.00 66.38 158 VAL A N 1
ATOM 1262 C CA . VAL A 1 158 ? -7.265 -18.808 8.935 1.00 66.38 158 VAL A CA 1
ATOM 1263 C C . VAL A 1 158 ? -6.960 -20.217 9.446 1.00 66.38 158 VAL A C 1
ATOM 1265 O O . VAL A 1 158 ? -7.880 -21.007 9.652 1.00 66.38 158 VAL A O 1
ATOM 1268 N N . ASP A 1 159 ? -5.690 -20.513 9.728 1.00 64.69 159 ASP A N 1
ATOM 1269 C CA . ASP A 1 159 ? -5.228 -21.852 10.109 1.00 64.69 159 ASP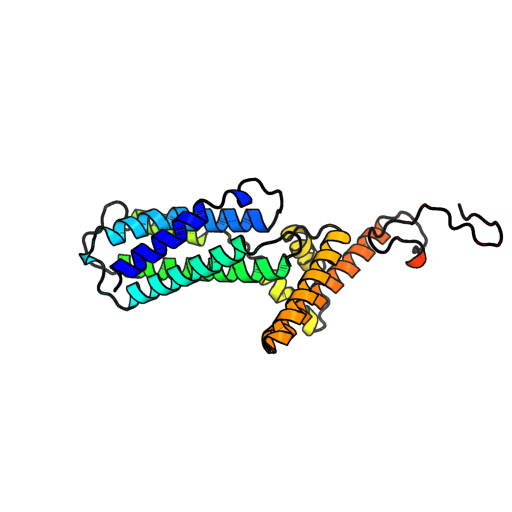 A CA 1
ATOM 1270 C C . ASP A 1 159 ? -5.464 -22.204 11.594 1.00 64.69 159 ASP A C 1
ATOM 1272 O O . ASP A 1 159 ? -5.044 -23.264 12.061 1.00 64.69 159 ASP A O 1
ATOM 1276 N N . SER A 1 160 ? -6.167 -21.358 12.363 1.00 56.34 160 SER A N 1
ATOM 1277 C CA . SER A 1 160 ? -6.456 -21.511 13.809 1.00 56.34 160 SER A CA 1
ATOM 1278 C C . SER A 1 160 ? -5.226 -21.589 14.730 1.00 56.34 160 SER A C 1
ATOM 1280 O O . SER A 1 160 ? -5.362 -21.726 15.950 1.00 56.34 160 SER A O 1
ATOM 1282 N N . VAL A 1 161 ? -4.021 -21.458 14.172 1.00 58.28 161 VAL A N 1
ATOM 1283 C CA . VAL A 1 161 ? -2.778 -21.328 14.928 1.00 58.28 161 VAL A CA 1
ATOM 1284 C C . VAL A 1 161 ? -2.781 -19.930 15.531 1.00 58.28 161 VAL A C 1
ATOM 1286 O O . VAL A 1 161 ? -2.771 -18.930 14.822 1.00 58.28 161 VAL A O 1
ATOM 1289 N N . GLY A 1 162 ? -2.857 -19.847 16.860 1.00 62.50 162 GLY A N 1
ATOM 1290 C CA . GLY A 1 162 ? -2.901 -18.566 17.558 1.00 62.50 162 GLY A CA 1
ATOM 1291 C C . GLY A 1 162 ? -1.779 -17.638 17.086 1.00 62.50 162 GLY A C 1
ATOM 1292 O O . GLY A 1 162 ? -0.603 -17.951 17.258 1.00 62.50 162 GLY A O 1
ATOM 1293 N N . LEU A 1 163 ? -2.162 -16.497 16.507 1.00 71.62 163 LEU A N 1
ATOM 1294 C CA . LEU A 1 163 ? -1.237 -15.495 15.986 1.00 71.62 163 LEU A CA 1
ATOM 1295 C C . LEU A 1 163 ? -0.200 -15.097 17.032 1.00 71.62 163 LEU A C 1
ATOM 1297 O O . LEU A 1 163 ? -0.554 -14.736 18.165 1.00 71.62 163 LEU A O 1
ATOM 1301 N N . SER A 1 164 ? 1.078 -15.140 16.648 1.00 75.62 164 SER A N 1
ATOM 1302 C CA . SER A 1 164 ? 2.151 -14.791 17.572 1.00 75.62 164 SER A CA 1
ATOM 1303 C C . SER A 1 164 ? 2.012 -13.326 18.000 1.00 75.62 164 SER A C 1
ATOM 1305 O O . SER A 1 164 ? 1.855 -12.413 17.184 1.00 75.62 164 SER A O 1
ATOM 1307 N N . SER A 1 165 ? 2.066 -13.090 19.314 1.00 77.81 165 SER A N 1
ATOM 1308 C CA . SER A 1 165 ? 1.991 -11.733 19.870 1.00 77.81 165 SER A CA 1
ATOM 1309 C C . SER A 1 165 ? 3.108 -10.837 19.326 1.00 77.81 165 SER A C 1
ATOM 1311 O O . SER A 1 165 ? 2.937 -9.626 19.246 1.00 77.81 165 SER A O 1
ATOM 1313 N N . GLU A 1 166 ? 4.238 -11.424 18.931 1.00 84.44 166 GLU A N 1
ATOM 1314 C CA . GLU A 1 166 ? 5.380 -10.709 18.370 1.00 84.44 166 GLU A CA 1
ATOM 1315 C C . GLU A 1 166 ? 5.104 -10.173 16.955 1.00 84.44 166 GLU A C 1
ATOM 1317 O O . GLU A 1 166 ? 5.442 -9.025 16.668 1.00 84.44 166 GLU A O 1
ATOM 1322 N N . ILE A 1 167 ? 4.466 -10.960 16.075 1.00 86.69 167 ILE A N 1
ATOM 1323 C CA . ILE A 1 167 ? 4.119 -10.512 14.714 1.00 86.69 167 ILE A CA 1
ATOM 1324 C C . ILE A 1 167 ? 3.114 -9.361 14.777 1.00 86.69 167 ILE A C 1
ATOM 1326 O O . ILE A 1 167 ? 3.315 -8.338 14.123 1.00 86.69 167 ILE A O 1
ATOM 1330 N N . LEU A 1 168 ? 2.076 -9.490 15.611 1.00 86.19 168 LEU A N 1
ATOM 1331 C CA . LEU A 1 168 ? 1.074 -8.436 15.780 1.00 86.19 168 LEU A CA 1
ATOM 1332 C C . LEU A 1 168 ? 1.702 -7.134 16.282 1.00 86.19 168 LEU A C 1
ATOM 1334 O O . LEU A 1 168 ? 1.422 -6.083 15.714 1.00 86.19 168 LEU A O 1
ATOM 1338 N N . MET A 1 169 ? 2.595 -7.200 17.277 1.00 84.12 169 MET A N 1
ATOM 1339 C CA . MET A 1 169 ? 3.311 -6.021 17.783 1.00 84.12 169 MET A CA 1
ATOM 1340 C C . MET A 1 169 ? 4.201 -5.377 16.715 1.00 84.12 169 MET A C 1
ATOM 1342 O O . MET A 1 169 ? 4.193 -4.158 16.566 1.00 84.12 169 MET A O 1
ATOM 1346 N N . LYS A 1 170 ? 4.907 -6.172 15.901 1.00 89.25 170 LYS A N 1
ATOM 1347 C CA . LYS A 1 170 ? 5.710 -5.635 14.790 1.00 89.25 170 LYS A CA 1
ATOM 1348 C C . LYS A 1 170 ? 4.853 -4.900 13.761 1.00 89.25 170 LYS A C 1
ATOM 1350 O O . LYS A 1 170 ? 5.297 -3.876 13.246 1.00 89.25 170 LYS A O 1
ATOM 1355 N N . ILE A 1 171 ? 3.656 -5.405 13.452 1.00 90.19 171 ILE A N 1
ATOM 1356 C CA . ILE A 1 171 ? 2.702 -4.733 12.554 1.00 90.19 171 ILE A CA 1
ATOM 1357 C C . ILE A 1 171 ? 2.198 -3.432 13.200 1.00 90.19 171 ILE A C 1
ATOM 1359 O O . ILE A 1 171 ? 2.194 -2.394 12.542 1.00 90.19 171 ILE A O 1
ATOM 1363 N N . PHE A 1 172 ? 1.860 -3.478 14.491 1.00 87.31 172 PHE A N 1
ATOM 1364 C CA . PHE A 1 172 ? 1.411 -2.346 15.312 1.00 87.31 172 PHE A CA 1
ATOM 1365 C C . PHE A 1 172 ? 2.376 -1.158 15.236 1.00 87.31 172 PHE A C 1
ATOM 1367 O O . PHE A 1 172 ? 2.003 -0.061 14.818 1.00 87.31 172 PHE A O 1
ATOM 1374 N N . GLU A 1 173 ? 3.642 -1.422 15.561 1.00 88.12 173 GLU A N 1
ATOM 1375 C CA . GLU A 1 173 ? 4.714 -0.430 15.579 1.00 88.12 173 GLU A CA 1
ATOM 1376 C C . GLU A 1 173 ? 5.013 0.089 14.172 1.00 88.12 173 GLU A C 1
ATOM 1378 O O . GLU A 1 173 ? 5.214 1.281 13.965 1.00 88.12 173 GLU A O 1
ATOM 1383 N N . SER A 1 174 ? 5.017 -0.807 13.184 1.00 89.25 174 SER A N 1
ATOM 1384 C CA . SER A 1 174 ? 5.382 -0.470 11.808 1.00 89.25 174 SER A CA 1
ATOM 1385 C C . SER A 1 174 ? 4.360 0.413 11.095 1.00 89.25 174 SER A C 1
ATOM 1387 O O . SER A 1 174 ? 4.734 1.178 10.207 1.00 89.25 174 SER A O 1
ATOM 1389 N N . LEU A 1 175 ? 3.081 0.280 11.448 1.00 89.81 175 LEU A N 1
ATOM 1390 C CA . LEU A 1 175 ? 1.987 1.069 10.883 1.00 89.81 175 LEU A CA 1
ATOM 1391 C C . LEU A 1 175 ? 1.613 2.269 11.766 1.00 89.81 175 LEU A C 1
ATOM 1393 O O . LEU A 1 175 ? 0.701 3.022 11.415 1.00 89.81 175 LEU A O 1
ATOM 1397 N N . SER A 1 176 ? 2.296 2.459 12.899 1.00 88.62 176 SER A N 1
ATOM 1398 C CA . SER A 1 176 ? 1.933 3.445 13.922 1.00 88.62 176 SER A CA 1
ATOM 1399 C C . SER A 1 176 ? 0.439 3.344 14.261 1.00 88.62 176 SER A C 1
ATOM 1401 O O . SER A 1 176 ? -0.314 4.304 14.108 1.00 88.62 176 SER A O 1
ATOM 1403 N N . LEU A 1 177 ? -0.014 2.135 14.600 1.00 89.38 177 LEU A N 1
ATOM 1404 C CA . LEU A 1 177 ? -1.373 1.855 15.077 1.00 89.38 177 LEU A CA 1
ATOM 1405 C C . LEU A 1 177 ? -1.333 1.672 16.595 1.00 89.38 177 LEU A C 1
ATOM 1407 O O . LEU A 1 177 ? -1.799 0.667 17.115 1.00 89.38 177 LEU A O 1
ATOM 1411 N N . ASN A 1 178 ? -0.711 2.626 17.292 1.00 84.19 178 ASN A N 1
ATOM 1412 C CA . ASN A 1 178 ? -0.281 2.496 18.682 1.00 84.19 178 ASN A CA 1
ATOM 1413 C C . ASN A 1 178 ? -1.385 2.794 19.710 1.00 84.19 178 ASN A C 1
ATOM 1415 O O . ASN A 1 178 ? -1.226 2.530 20.905 1.00 84.19 178 ASN A O 1
ATOM 1419 N N . SER A 1 179 ? -2.498 3.362 19.258 1.00 88.06 179 SER A N 1
ATOM 1420 C CA . SER A 1 179 ? -3.619 3.782 20.093 1.00 88.06 179 SER A CA 1
ATOM 1421 C C . SER A 1 179 ? -4.937 3.158 19.649 1.00 88.06 179 SER A C 1
ATOM 1423 O O . SER A 1 179 ? -5.117 2.766 18.497 1.00 88.06 179 SER A O 1
ATOM 1425 N N . ASN A 1 180 ? -5.901 3.120 20.572 1.00 90.00 180 ASN A N 1
ATOM 1426 C CA . ASN A 1 180 ? -7.235 2.611 20.272 1.00 90.00 180 ASN A CA 1
ATOM 1427 C C . ASN A 1 180 ? -7.910 3.434 19.168 1.00 90.00 180 ASN A C 1
ATOM 1429 O O . ASN A 1 180 ? -8.514 2.881 18.256 1.00 90.00 180 ASN A O 1
ATOM 1433 N N . GLN A 1 181 ? -7.731 4.756 19.206 1.00 89.44 181 GLN A N 1
ATOM 1434 C CA . GLN A 1 181 ? -8.249 5.658 18.186 1.00 89.44 181 GLN A CA 1
ATOM 1435 C C . GLN A 1 181 ? -7.684 5.344 16.794 1.00 89.44 181 GLN A C 1
ATOM 1437 O O . GLN A 1 181 ? -8.449 5.300 15.837 1.00 89.44 181 GLN A O 1
ATOM 1442 N N . GLU A 1 182 ? -6.378 5.099 16.666 1.00 90.94 182 GLU A N 1
ATOM 1443 C CA . GLU A 1 182 ? -5.769 4.749 15.374 1.00 90.94 182 GLU A CA 1
ATOM 1444 C C . GLU A 1 182 ? -6.298 3.421 14.829 1.00 90.94 182 GLU A C 1
ATOM 1446 O O . GLU A 1 182 ? -6.587 3.330 13.640 1.00 90.94 182 GLU A O 1
ATOM 1451 N N . ILE A 1 183 ? -6.479 2.416 15.690 1.00 92.69 183 ILE A N 1
ATOM 1452 C CA . ILE A 1 183 ? -7.043 1.116 15.300 1.00 92.69 183 ILE A CA 1
ATOM 1453 C C . ILE A 1 183 ? -8.507 1.251 14.869 1.00 92.69 183 ILE A C 1
ATOM 1455 O O . ILE A 1 183 ? -8.911 0.650 13.877 1.00 92.69 183 ILE A O 1
ATOM 1459 N N . LEU A 1 184 ? -9.306 2.050 15.581 1.00 92.38 184 LEU A N 1
ATOM 1460 C CA . LEU A 1 184 ? -10.702 2.299 15.216 1.00 92.38 184 LEU A CA 1
ATOM 1461 C C . LEU A 1 184 ? -10.814 3.063 13.890 1.00 92.38 184 LEU A C 1
ATOM 1463 O O . LEU A 1 184 ? -11.646 2.713 13.056 1.00 92.38 184 LEU A O 1
ATOM 1467 N N . VAL A 1 185 ? -9.962 4.070 13.669 1.00 92.81 185 VAL A N 1
ATOM 1468 C CA . VAL A 1 185 ? -9.882 4.779 12.381 1.00 92.81 185 VAL A CA 1
ATOM 1469 C C . VAL A 1 185 ? -9.504 3.812 11.261 1.00 92.81 185 VAL A C 1
ATOM 1471 O O . VAL A 1 185 ? -10.138 3.836 10.209 1.00 92.81 185 VAL A O 1
ATOM 1474 N N . GLU A 1 186 ? -8.529 2.932 11.494 1.00 95.38 186 GLU A N 1
ATOM 1475 C CA . GLU A 1 186 ? -8.120 1.908 10.530 1.00 95.38 186 GLU A CA 1
ATOM 1476 C C . GLU A 1 186 ? -9.269 0.946 10.194 1.00 95.38 186 GLU A C 1
ATOM 1478 O O . GLU A 1 186 ? -9.510 0.665 9.021 1.00 95.38 186 GLU A O 1
ATOM 1483 N N . ALA A 1 187 ? -10.016 0.482 11.202 1.00 95.19 187 ALA A N 1
ATOM 1484 C CA . ALA A 1 187 ? -11.157 -0.410 11.007 1.00 95.19 187 ALA A CA 1
ATOM 1485 C C . ALA A 1 187 ? -12.251 0.251 10.152 1.00 95.19 187 ALA A C 1
ATOM 1487 O O . ALA A 1 187 ? -12.701 -0.330 9.169 1.00 95.19 187 ALA A O 1
ATOM 1488 N N . VAL A 1 188 ? -12.621 1.498 10.467 1.00 96.00 188 VAL A N 1
ATOM 1489 C CA . VAL A 1 188 ? -13.611 2.262 9.687 1.00 96.00 188 VAL A CA 1
ATOM 1490 C C . VAL A 1 188 ? -13.123 2.514 8.256 1.00 96.00 188 VAL A C 1
ATOM 1492 O O . VAL A 1 188 ? -13.908 2.440 7.310 1.00 96.00 188 VAL A O 1
ATOM 1495 N N . ALA A 1 189 ? -11.831 2.794 8.072 1.00 96.88 189 ALA A N 1
ATOM 1496 C CA . ALA A 1 189 ? -11.251 2.991 6.748 1.00 96.88 189 ALA A CA 1
ATOM 1497 C C . ALA A 1 189 ? -11.302 1.712 5.896 1.00 96.88 189 ALA A C 1
ATOM 1499 O O . ALA A 1 189 ? -11.590 1.787 4.700 1.00 96.88 189 ALA A O 1
ATOM 1500 N N . LEU A 1 190 ? -11.056 0.547 6.503 1.00 97.75 190 LEU A N 1
ATOM 1501 C CA . LEU A 1 190 ? -11.169 -0.750 5.836 1.00 97.75 190 LEU A CA 1
ATOM 1502 C C . LEU A 1 190 ? -12.621 -1.102 5.492 1.00 97.75 190 LEU A C 1
ATOM 1504 O O . LEU A 1 190 ? -12.866 -1.547 4.375 1.00 97.75 190 LEU A O 1
ATOM 1508 N N . GLU A 1 191 ? -13.584 -0.842 6.379 1.00 97.69 191 GLU A N 1
ATOM 1509 C CA . GLU A 1 191 ? -15.012 -1.043 6.074 1.00 97.69 191 GLU A CA 1
ATOM 1510 C C . GLU A 1 191 ? -15.453 -0.185 4.883 1.00 97.69 191 GLU A C 1
ATOM 1512 O O . GLU A 1 191 ? -16.074 -0.673 3.943 1.00 97.69 191 GLU A O 1
ATOM 1517 N N . LYS A 1 192 ? -15.024 1.080 4.835 1.00 97.06 192 LYS A N 1
ATOM 1518 C CA . LYS A 1 192 ? -15.292 1.945 3.680 1.00 97.06 192 LYS A CA 1
ATOM 1519 C C . LYS A 1 192 ? -14.666 1.405 2.386 1.00 97.06 192 LYS A C 1
ATOM 1521 O O . LYS A 1 192 ? -15.262 1.511 1.315 1.00 97.06 192 LYS A O 1
ATOM 1526 N N . LEU A 1 193 ? -13.452 0.852 2.452 1.00 96.62 193 LEU A N 1
ATOM 1527 C CA . LEU A 1 193 ? -12.816 0.216 1.292 1.00 96.62 193 LEU A CA 1
ATOM 1528 C C . LEU A 1 193 ? -13.582 -1.029 0.841 1.00 96.62 193 LEU A C 1
ATOM 1530 O O . LEU A 1 193 ? -13.735 -1.240 -0.362 1.00 96.62 193 LEU A O 1
ATOM 1534 N N . LYS A 1 194 ? -14.091 -1.818 1.789 1.00 98.00 194 LYS A N 1
ATOM 1535 C CA . LYS A 1 194 ? -14.929 -2.981 1.511 1.00 98.00 194 LYS A CA 1
ATOM 1536 C C . LYS A 1 194 ? -16.211 -2.578 0.788 1.00 98.00 194 LYS A C 1
ATOM 1538 O O . LYS A 1 194 ? -16.484 -3.127 -0.273 1.00 98.00 194 LYS A O 1
ATOM 1543 N N . GLU A 1 195 ? -16.930 -1.573 1.289 1.00 97.25 195 GLU A N 1
ATOM 1544 C CA . GLU A 1 195 ? -18.138 -1.036 0.642 1.00 97.25 195 GLU A CA 1
ATOM 1545 C C . GLU A 1 195 ? -17.856 -0.594 -0.805 1.00 97.25 195 GLU A C 1
ATOM 1547 O O . GLU A 1 195 ? -18.623 -0.898 -1.720 1.00 97.25 195 GLU A O 1
ATOM 1552 N N . ASN A 1 196 ? -16.724 0.077 -1.049 1.00 95.56 196 ASN A N 1
ATOM 1553 C CA . ASN A 1 196 ? -16.317 0.469 -2.402 1.00 95.56 196 ASN A CA 1
ATOM 1554 C C . ASN A 1 196 ? -16.030 -0.749 -3.300 1.00 95.56 196 ASN A C 1
ATOM 1556 O O . ASN A 1 196 ? -16.382 -0.744 -4.481 1.00 95.56 196 ASN A O 1
ATOM 1560 N N . ALA A 1 197 ? -15.382 -1.789 -2.765 1.00 96.31 197 ALA A N 1
ATOM 1561 C CA . ALA A 1 197 ? -15.085 -3.018 -3.500 1.00 96.31 197 ALA A CA 1
ATOM 1562 C C . ALA A 1 197 ? -16.357 -3.824 -3.817 1.00 96.31 197 ALA A C 1
ATOM 1564 O O . ALA A 1 197 ? -16.462 -4.390 -4.906 1.00 96.31 197 ALA A O 1
ATOM 1565 N N . GLU A 1 198 ? -17.337 -3.828 -2.911 1.00 95.94 198 GLU A N 1
ATOM 1566 C CA . GLU A 1 198 ? -18.666 -4.409 -3.128 1.00 95.94 198 GLU A CA 1
ATOM 1567 C C . GLU A 1 198 ? -19.415 -3.678 -4.246 1.00 95.94 198 GLU A C 1
ATOM 1569 O O . GLU A 1 198 ? -19.914 -4.320 -5.169 1.00 95.94 198 GLU A O 1
ATOM 1574 N N . GLN A 1 199 ? -19.429 -2.340 -4.219 1.00 96.56 199 GLN A N 1
ATOM 1575 C CA . GLN A 1 199 ? -20.034 -1.518 -5.277 1.00 96.56 199 GLN A CA 1
ATOM 1576 C C . GLN A 1 199 ? -19.363 -1.722 -6.642 1.00 96.56 199 GLN A C 1
ATOM 1578 O O . GLN A 1 199 ? -20.020 -1.614 -7.674 1.00 96.56 199 GLN A O 1
ATOM 1583 N N . ALA A 1 200 ? -18.063 -2.022 -6.651 1.00 96.44 200 ALA A N 1
ATOM 1584 C CA . ALA A 1 200 ? -17.301 -2.337 -7.855 1.00 96.44 200 ALA A CA 1
ATOM 1585 C C . ALA A 1 200 ? -17.367 -3.826 -8.261 1.00 96.44 200 ALA A C 1
ATOM 1587 O O . ALA A 1 200 ? -16.662 -4.226 -9.187 1.00 96.44 200 ALA A O 1
ATOM 1588 N N . GLU A 1 201 ? -18.166 -4.648 -7.569 1.00 95.94 201 GLU A N 1
ATOM 1589 C CA . GLU A 1 201 ? -18.336 -6.092 -7.802 1.00 95.94 201 GLU A CA 1
ATOM 1590 C C . GLU A 1 201 ? -17.026 -6.912 -7.714 1.00 95.94 201 GLU A C 1
ATOM 1592 O O . GLU A 1 201 ? -16.885 -7.994 -8.294 1.00 95.94 201 GLU A O 1
ATOM 1597 N N . LYS A 1 202 ? -16.044 -6.438 -6.937 1.00 95.88 202 LYS A N 1
ATOM 1598 C CA . LYS A 1 202 ? -14.724 -7.071 -6.785 1.00 95.88 202 LYS A CA 1
ATOM 1599 C C . LYS A 1 202 ? -14.698 -8.081 -5.637 1.00 95.88 202 LYS A C 1
ATOM 1601 O O . LYS A 1 202 ? -14.065 -7.873 -4.606 1.00 95.88 202 LYS A O 1
ATOM 1606 N N . THR A 1 203 ? -15.353 -9.221 -5.834 1.00 95.38 203 THR A N 1
ATOM 1607 C CA . THR A 1 203 ? -15.529 -10.264 -4.798 1.00 95.38 203 THR A CA 1
ATOM 1608 C C . THR A 1 203 ? -14.231 -10.728 -4.121 1.00 95.38 203 THR A C 1
ATOM 1610 O O . THR A 1 203 ? -14.193 -10.866 -2.901 1.00 95.38 203 THR A O 1
ATOM 1613 N N . ALA A 1 204 ? -13.148 -10.931 -4.877 1.00 95.38 204 ALA A N 1
ATOM 1614 C CA . ALA A 1 204 ? -11.858 -11.339 -4.312 1.00 95.38 204 ALA A CA 1
ATOM 1615 C C . ALA A 1 204 ? -11.235 -10.261 -3.406 1.00 95.38 204 ALA A C 1
ATOM 1617 O O . ALA A 1 204 ? -10.587 -10.586 -2.412 1.00 95.38 204 ALA A O 1
ATOM 1618 N N . GLU A 1 205 ? -11.444 -8.985 -3.736 1.00 95.00 205 GLU A N 1
ATOM 1619 C CA . GLU A 1 205 ? -10.954 -7.858 -2.944 1.00 95.00 205 GLU A CA 1
ATOM 1620 C C . GLU A 1 205 ? -11.753 -7.712 -1.646 1.00 95.00 205 GLU A C 1
ATOM 1622 O O . GLU A 1 205 ? -11.152 -7.538 -0.592 1.00 95.00 205 GLU A O 1
ATOM 1627 N N . VAL A 1 206 ? -13.076 -7.896 -1.696 1.00 96.62 206 VAL A N 1
ATOM 1628 C CA . VAL A 1 206 ? -13.948 -7.909 -0.507 1.00 96.62 206 VAL A CA 1
ATOM 1629 C C . VAL A 1 206 ? -13.489 -8.965 0.500 1.00 96.62 206 VAL A C 1
ATOM 1631 O O . VAL A 1 206 ? -13.245 -8.638 1.658 1.00 96.62 206 VAL A O 1
ATOM 1634 N N . VAL A 1 207 ? -13.275 -10.208 0.049 1.00 95.88 207 VAL A N 1
ATOM 1635 C CA . VAL A 1 207 ? -12.797 -11.304 0.916 1.00 95.88 207 VAL A CA 1
ATOM 1636 C C . VAL A 1 207 ? -11.441 -10.975 1.539 1.00 95.88 207 VAL A C 1
ATOM 1638 O O . VAL A 1 207 ? -11.194 -11.284 2.703 1.00 95.88 207 VAL A O 1
ATOM 1641 N N . PHE A 1 208 ? -10.549 -10.348 0.775 1.00 94.81 208 PHE A N 1
ATOM 1642 C CA . PHE A 1 208 ? -9.248 -9.948 1.290 1.00 94.81 208 PHE A CA 1
ATOM 1643 C C . PHE A 1 208 ? -9.358 -8.811 2.316 1.00 94.81 208 PHE A C 1
ATOM 1645 O O . PHE A 1 208 ? -8.705 -8.867 3.356 1.00 94.81 208 PHE A O 1
ATOM 1652 N N . ILE A 1 209 ? -10.204 -7.807 2.074 1.00 96.56 209 ILE A N 1
ATOM 1653 C CA . ILE A 1 209 ? -10.433 -6.709 3.021 1.00 96.56 209 ILE A CA 1
ATOM 1654 C C . ILE A 1 209 ? -11.076 -7.232 4.313 1.00 96.56 209 ILE A C 1
ATOM 1656 O O . ILE A 1 209 ? -10.652 -6.823 5.391 1.00 96.56 209 ILE A O 1
ATOM 1660 N N . ASP A 1 210 ? -11.997 -8.196 4.238 1.00 96.06 210 ASP A N 1
ATOM 1661 C CA . ASP A 1 210 ? -12.566 -8.861 5.421 1.00 96.06 210 ASP A CA 1
ATOM 1662 C C . ASP A 1 210 ? -11.487 -9.502 6.308 1.00 96.06 210 ASP A C 1
ATOM 1664 O O . ASP A 1 210 ? -11.525 -9.388 7.535 1.00 96.06 210 ASP A O 1
ATOM 1668 N N . GLN A 1 211 ? -10.470 -10.123 5.703 1.00 94.88 211 GLN A N 1
ATOM 1669 C CA . GLN A 1 211 ? -9.331 -10.675 6.444 1.00 94.88 211 GLN A CA 1
ATOM 1670 C C . GLN A 1 211 ? -8.496 -9.578 7.122 1.00 94.88 211 GLN A C 1
ATOM 1672 O O . GLN A 1 211 ? -8.021 -9.759 8.247 1.00 94.88 211 GLN A O 1
ATOM 1677 N N . LEU A 1 212 ? -8.334 -8.419 6.476 1.00 95.62 212 LEU A N 1
ATOM 1678 C CA . LEU A 1 212 ? -7.661 -7.267 7.084 1.00 95.62 212 LEU A CA 1
ATOM 1679 C C . LEU A 1 212 ? -8.477 -6.688 8.248 1.00 95.62 212 LEU A C 1
ATOM 1681 O O . LEU A 1 212 ? -7.902 -6.384 9.292 1.00 95.62 212 LEU A O 1
ATOM 1685 N N . ILE A 1 213 ? -9.803 -6.593 8.115 1.00 95.44 213 ILE A N 1
ATOM 1686 C CA . ILE A 1 213 ? -10.705 -6.149 9.191 1.00 95.44 213 ILE A CA 1
ATOM 1687 C C . ILE A 1 213 ? -10.602 -7.096 10.393 1.00 95.44 213 ILE A C 1
ATOM 1689 O O . ILE A 1 213 ? -10.471 -6.648 11.537 1.00 95.44 213 ILE A O 1
ATOM 1693 N N . ALA A 1 214 ? -10.589 -8.408 10.154 1.00 93.44 214 ALA A N 1
ATOM 1694 C CA . ALA A 1 214 ? -10.398 -9.401 11.206 1.00 93.44 214 ALA A CA 1
ATOM 1695 C C . ALA A 1 214 ? -9.026 -9.260 11.893 1.00 93.44 214 ALA A C 1
ATOM 1697 O O . ALA A 1 214 ? -8.931 -9.357 13.120 1.00 93.44 214 ALA A O 1
ATOM 1698 N N . LEU A 1 215 ? -7.957 -8.992 11.132 1.00 92.25 215 LEU A N 1
ATOM 1699 C CA . LEU A 1 215 ? -6.625 -8.721 11.683 1.00 92.25 215 LEU A CA 1
ATOM 1700 C C . LEU A 1 215 ? -6.625 -7.468 12.577 1.00 92.25 215 LEU A C 1
ATOM 1702 O O . LEU A 1 215 ? -6.144 -7.527 13.709 1.00 92.25 215 LEU A O 1
ATOM 1706 N N . VAL A 1 216 ? -7.207 -6.359 12.115 1.00 93.12 216 VAL A N 1
ATOM 1707 C CA . VAL A 1 216 ? -7.315 -5.107 12.888 1.00 93.12 216 VAL A CA 1
ATOM 1708 C C . VAL A 1 216 ? -8.165 -5.303 14.150 1.00 93.12 216 VAL A C 1
ATOM 1710 O O . VAL A 1 216 ? -7.807 -4.818 15.223 1.00 93.12 216 VAL A O 1
ATOM 1713 N N . SER A 1 217 ? -9.231 -6.101 14.072 1.00 90.50 217 SER A N 1
ATOM 1714 C CA . SER A 1 217 ? -10.062 -6.469 15.228 1.00 90.50 217 SER A CA 1
ATOM 1715 C C . SER A 1 217 ? -9.279 -7.260 16.279 1.00 90.50 217 SER A C 1
ATOM 1717 O O . SER A 1 217 ? -9.431 -7.050 17.485 1.00 90.50 217 SER A O 1
ATOM 1719 N N . LEU A 1 218 ? -8.386 -8.148 15.839 1.00 88.94 218 LEU A N 1
ATOM 1720 C CA . LEU A 1 218 ? -7.490 -8.854 16.745 1.00 88.94 218 LEU A CA 1
ATOM 1721 C C . LEU A 1 218 ? -6.460 -7.910 17.379 1.00 88.94 218 LEU A C 1
ATOM 1723 O O . LEU A 1 218 ? -6.177 -8.034 18.573 1.00 88.94 218 LEU A O 1
ATOM 1727 N N . MET A 1 219 ? -5.921 -6.955 16.616 1.00 88.44 219 MET A N 1
ATOM 1728 C CA . MET A 1 219 ? -5.020 -5.924 17.144 1.00 88.44 219 MET A CA 1
ATOM 1729 C C . MET A 1 219 ? -5.714 -5.080 18.221 1.00 88.44 219 MET A C 1
ATOM 1731 O O . MET A 1 219 ? -5.131 -4.859 19.282 1.00 88.44 219 MET A O 1
ATOM 1735 N N . HIS A 1 220 ? -6.975 -4.695 18.001 1.00 89.38 220 HIS A N 1
ATOM 1736 C CA . HIS A 1 220 ? -7.806 -4.025 19.004 1.00 89.38 220 HIS A CA 1
ATOM 1737 C C . HIS A 1 220 ? -7.909 -4.855 20.290 1.00 89.38 220 HIS A C 1
ATOM 1739 O O . HIS A 1 220 ? -7.596 -4.373 21.379 1.00 89.38 220 HIS A O 1
ATOM 1745 N N . HIS A 1 221 ? -8.275 -6.136 20.176 1.00 86.12 221 HIS A N 1
ATOM 1746 C CA . HIS A 1 221 ? -8.397 -7.018 21.337 1.00 86.12 221 HIS A CA 1
ATOM 1747 C C . HIS A 1 221 ? -7.077 -7.150 22.116 1.00 86.12 221 HIS A C 1
ATOM 1749 O O . HIS A 1 221 ? -7.071 -7.128 23.348 1.00 86.12 221 HIS A O 1
ATOM 1755 N N . ARG A 1 222 ? -5.937 -7.232 21.416 1.00 84.75 222 ARG A N 1
ATOM 1756 C CA . ARG A 1 222 ? -4.612 -7.258 22.053 1.00 84.75 222 ARG A CA 1
ATOM 1757 C C . ARG A 1 222 ? -4.288 -5.957 22.779 1.00 84.75 222 ARG A C 1
ATOM 1759 O O . ARG A 1 222 ? -3.798 -6.021 23.905 1.00 84.75 222 ARG A O 1
ATOM 1766 N N . LEU A 1 223 ? -4.592 -4.804 22.184 1.00 85.56 223 LEU A N 1
ATOM 1767 C CA . LEU A 1 223 ? -4.386 -3.511 22.833 1.00 85.56 223 LEU A CA 1
ATOM 1768 C C . LEU A 1 223 ? -5.199 -3.398 24.133 1.00 85.56 223 LEU A C 1
ATOM 1770 O O . LEU A 1 223 ? -4.659 -2.962 25.150 1.00 85.56 223 LEU A O 1
ATOM 1774 N N . VAL A 1 224 ? -6.459 -3.845 24.118 1.00 84.12 224 VAL A N 1
ATOM 1775 C CA . VAL A 1 224 ? -7.324 -3.886 25.309 1.00 84.12 224 VAL A CA 1
ATOM 1776 C C . VAL A 1 224 ? -6.684 -4.716 26.424 1.00 84.12 224 VAL A C 1
ATOM 1778 O O . VAL A 1 224 ? -6.571 -4.237 27.552 1.00 84.12 224 VAL A O 1
ATOM 1781 N N . LEU A 1 225 ? -6.203 -5.926 26.116 1.00 83.12 225 LEU A N 1
ATOM 1782 C CA . LEU A 1 225 ? -5.550 -6.794 27.104 1.00 83.12 225 LEU A CA 1
ATOM 1783 C C . LEU A 1 225 ? -4.285 -6.152 27.693 1.00 83.12 225 LEU A C 1
ATOM 1785 O O . LEU A 1 225 ? -4.070 -6.210 28.904 1.00 83.12 225 LEU A O 1
ATOM 1789 N N . ILE A 1 226 ? -3.466 -5.506 26.857 1.00 82.00 226 ILE A N 1
ATOM 1790 C CA . ILE A 1 226 ? -2.260 -4.799 27.311 1.00 82.00 226 ILE A CA 1
ATOM 1791 C C . ILE A 1 226 ? -2.641 -3.662 28.266 1.00 82.00 226 ILE A C 1
ATOM 1793 O O . ILE A 1 226 ? -2.089 -3.578 29.363 1.00 82.00 226 ILE A O 1
ATOM 1797 N N . LYS A 1 227 ? -3.612 -2.820 27.898 1.00 79.75 227 LYS A N 1
ATOM 1798 C CA . LYS A 1 227 ? -4.067 -1.692 28.728 1.00 79.75 227 LYS A CA 1
ATOM 1799 C C . LYS A 1 227 ? -4.638 -2.144 30.073 1.00 79.75 227 LYS A C 1
ATOM 1801 O O . LYS A 1 227 ? -4.291 -1.563 31.100 1.00 79.75 227 LYS A O 1
ATOM 1806 N N . GLN A 1 228 ? -5.433 -3.214 30.081 1.00 75.06 228 GLN A N 1
ATOM 1807 C CA . GLN A 1 228 ? -5.968 -3.805 31.312 1.00 75.06 228 GLN A CA 1
ATOM 1808 C C . GLN A 1 228 ? -4.862 -4.364 32.215 1.00 75.06 228 GLN A C 1
ATOM 1810 O O . GLN A 1 228 ? -4.923 -4.206 33.428 1.00 75.06 228 GLN A O 1
ATOM 1815 N N . SER A 1 229 ? -3.816 -4.972 31.645 1.00 77.25 229 SER A N 1
ATOM 1816 C CA . SER A 1 229 ? -2.686 -5.483 32.436 1.00 77.25 229 SER A CA 1
ATOM 1817 C C . SER A 1 229 ? -1.821 -4.382 33.069 1.00 77.25 229 SER A C 1
ATOM 1819 O O . SER A 1 229 ? -1.181 -4.612 34.092 1.00 77.25 229 SER A O 1
ATOM 1821 N N . GLN A 1 230 ? -1.800 -3.183 32.475 1.00 76.44 230 GLN A N 1
ATOM 1822 C CA . GLN A 1 230 ? -1.076 -2.016 32.996 1.00 76.44 230 GLN A CA 1
ATOM 1823 C C . GLN A 1 230 ? -1.826 -1.314 34.132 1.00 76.44 230 GLN A C 1
ATOM 1825 O O . GLN A 1 230 ? -1.230 -0.557 34.898 1.00 76.44 230 GLN A O 1
ATOM 1830 N N . THR A 1 231 ? -3.132 -1.545 34.249 1.00 68.44 231 THR A N 1
ATOM 1831 C CA . THR A 1 231 ? -3.915 -1.035 35.368 1.00 68.44 231 THR A CA 1
ATOM 1832 C C . THR A 1 231 ? -3.601 -1.917 36.579 1.00 68.44 231 THR A C 1
ATOM 1834 O O . THR A 1 231 ? -3.977 -3.082 36.603 1.00 68.44 231 THR A O 1
ATOM 1837 N N . CYS A 1 232 ? -2.888 -1.393 37.587 1.00 57.09 232 CYS A N 1
ATOM 1838 C CA . CYS A 1 232 ? -2.518 -2.094 38.836 1.00 57.09 232 CYS A CA 1
ATOM 1839 C C . CYS A 1 232 ? -3.726 -2.436 39.745 1.00 57.09 232 CYS A C 1
ATOM 1841 O O . CYS A 1 232 ? -3.630 -2.384 40.971 1.00 57.09 232 CYS A O 1
ATOM 1843 N N . SER A 1 233 ? -4.877 -2.761 39.161 1.00 61.91 233 SER A N 1
ATOM 1844 C CA . SER A 1 233 ? -6.052 -3.234 39.874 1.00 61.91 233 SER A CA 1
ATOM 1845 C C . SER A 1 233 ? -5.983 -4.759 40.002 1.00 61.91 233 SER A C 1
ATOM 1847 O O . SER A 1 233 ? -5.829 -5.450 38.995 1.00 61.91 233 SER A O 1
ATOM 1849 N N . PRO A 1 234 ? -6.149 -5.324 41.209 1.00 61.16 234 PRO A N 1
ATOM 1850 C CA . PRO A 1 234 ? -6.300 -6.768 41.383 1.00 61.16 234 PRO A CA 1
ATOM 1851 C C . PRO A 1 234 ? -7.622 -7.303 40.797 1.00 61.16 234 PRO A C 1
ATOM 1853 O O . PRO A 1 234 ? -7.824 -8.515 40.748 1.00 61.16 234 PRO A O 1
ATOM 1856 N N . VAL A 1 235 ? -8.527 -6.415 40.367 1.00 67.62 235 VAL A N 1
ATOM 1857 C CA . VAL A 1 235 ? -9.843 -6.738 39.805 1.00 67.62 235 VAL A CA 1
ATOM 1858 C C . VAL A 1 235 ? -9.886 -6.336 38.333 1.00 67.62 235 VAL A C 1
ATOM 1860 O O . VAL A 1 235 ? -9.552 -5.199 37.992 1.00 67.62 235 VAL A O 1
ATOM 1863 N N . LEU A 1 236 ? -10.337 -7.255 37.472 1.00 68.88 236 LEU A N 1
ATOM 1864 C CA . LEU A 1 236 ? -10.645 -6.963 36.071 1.00 68.88 236 LEU A CA 1
ATOM 1865 C C . LEU A 1 236 ? -11.727 -5.881 36.012 1.00 68.88 236 LEU A C 1
ATOM 1867 O O . LEU A 1 236 ? -12.845 -6.100 36.476 1.00 68.88 236 LEU A O 1
ATOM 1871 N N . ILE A 1 237 ? -11.383 -4.721 35.455 1.00 73.25 237 ILE A N 1
ATOM 1872 C CA . ILE A 1 237 ? -12.311 -3.598 35.301 1.00 73.25 237 ILE A CA 1
ATOM 1873 C C . ILE A 1 237 ? -13.333 -3.976 34.217 1.00 73.25 237 ILE A C 1
ATOM 1875 O O . ILE A 1 237 ? -12.924 -4.273 33.089 1.00 73.25 237 ILE A O 1
ATOM 1879 N N . PRO A 1 238 ? -14.646 -4.000 34.520 1.00 78.62 238 PRO A N 1
ATOM 1880 C CA . PRO A 1 238 ? -15.663 -4.264 33.509 1.00 78.62 238 PRO A CA 1
ATOM 1881 C C . PRO A 1 238 ? -15.632 -3.206 32.402 1.00 78.62 238 PRO A C 1
ATOM 1883 O O . PRO A 1 238 ? -15.410 -2.027 32.673 1.00 78.62 238 PRO A O 1
ATOM 1886 N N . ALA A 1 239 ? -15.896 -3.621 31.161 1.00 76.19 239 ALA A N 1
ATOM 1887 C CA . ALA A 1 239 ? -15.835 -2.737 29.995 1.00 76.19 239 ALA A CA 1
ATOM 1888 C C . ALA A 1 239 ? -16.763 -1.511 30.109 1.00 76.19 239 ALA A C 1
ATOM 1890 O O . ALA A 1 239 ? -16.426 -0.458 29.580 1.00 76.19 239 ALA A O 1
ATOM 1891 N N . ASP A 1 240 ? -17.870 -1.626 30.850 1.00 79.88 240 ASP A N 1
ATOM 1892 C CA . ASP A 1 240 ? -18.848 -0.549 31.072 1.00 79.88 240 ASP A CA 1
ATOM 1893 C C . ASP A 1 240 ? -18.280 0.657 31.838 1.00 79.88 240 ASP A C 1
ATOM 1895 O O . ASP A 1 240 ? -18.850 1.745 31.787 1.00 79.88 240 ASP A O 1
ATOM 1899 N N . PHE A 1 241 ? -17.160 0.479 32.548 1.00 78.19 241 PHE A N 1
ATOM 1900 C CA . PHE A 1 241 ? -16.472 1.560 33.259 1.00 78.19 241 PHE A CA 1
ATOM 1901 C C . PHE A 1 241 ? -15.364 2.208 32.429 1.00 78.19 241 PHE A C 1
ATOM 1903 O O . PHE A 1 241 ? -14.742 3.163 32.892 1.00 78.19 241 PHE A O 1
ATOM 1910 N N . CYS A 1 242 ? -15.088 1.706 31.227 1.00 79.12 242 CYS A N 1
ATOM 1911 C CA . CYS A 1 242 ? -14.057 2.246 30.354 1.00 79.12 242 CYS A CA 1
ATOM 1912 C C . CYS A 1 242 ? -14.688 2.997 29.183 1.00 79.12 242 CYS A C 1
ATOM 1914 O O . CYS A 1 242 ? -15.667 2.558 28.582 1.00 79.12 242 CYS A O 1
ATOM 1916 N N . CYS A 1 243 ? -14.081 4.115 28.797 1.00 81.44 243 CYS A N 1
ATOM 1917 C CA . CYS A 1 243 ? -14.472 4.808 27.582 1.00 81.44 243 CYS A CA 1
ATOM 1918 C C . CYS A 1 243 ? -14.153 3.915 26.366 1.00 81.44 243 CYS A C 1
ATOM 1920 O O . CYS A 1 243 ? -12.998 3.510 26.203 1.00 81.44 243 CYS A O 1
ATOM 1922 N N . PRO A 1 244 ? -15.114 3.641 25.464 1.00 77.12 244 PRO A N 1
ATOM 1923 C CA . PRO A 1 244 ? -14.890 2.762 24.313 1.00 77.12 244 PRO A CA 1
ATOM 1924 C C . PRO A 1 244 ? -13.879 3.331 23.303 1.00 77.12 244 PRO A C 1
ATOM 1926 O O . PRO A 1 244 ? -13.344 2.586 22.486 1.00 77.12 244 PRO A O 1
ATOM 1929 N N . LEU A 1 245 ? -13.599 4.641 23.356 1.00 80.31 245 LEU A N 1
ATOM 1930 C CA . LEU A 1 245 ? -12.649 5.313 22.466 1.00 80.31 245 LEU A CA 1
ATOM 1931 C C . LEU A 1 245 ? -11.228 5.374 23.034 1.00 80.31 245 LEU A C 1
ATOM 1933 O O . LEU A 1 245 ? -10.282 5.142 22.286 1.00 80.31 245 LEU A O 1
ATOM 1937 N N . SER A 1 246 ? -11.048 5.672 24.323 1.00 78.25 246 SER A N 1
ATOM 1938 C CA . SER A 1 246 ? -9.707 5.769 24.923 1.00 78.25 246 SER A CA 1
ATOM 1939 C C . SER A 1 246 ? -9.242 4.474 25.593 1.00 78.25 246 SER A C 1
ATOM 1941 O O . SER A 1 246 ? -8.040 4.293 25.780 1.00 78.25 246 SER A O 1
ATOM 1943 N N . LEU A 1 247 ? -10.170 3.568 25.930 1.00 80.31 247 LEU A N 1
ATOM 1944 C CA . LEU A 1 247 ? -9.967 2.420 26.828 1.00 80.31 247 LEU A CA 1
ATOM 1945 C C . LEU A 1 247 ? -9.516 2.817 28.244 1.00 80.31 247 LEU A C 1
ATOM 1947 O O . LEU A 1 247 ? -9.075 1.967 29.016 1.00 80.31 247 LEU A O 1
ATOM 1951 N N . GLU A 1 248 ? -9.622 4.100 28.588 1.00 82.38 248 GLU A N 1
ATOM 1952 C CA . GLU A 1 248 ? -9.326 4.616 29.921 1.00 82.38 248 GLU A CA 1
ATOM 1953 C C . GLU A 1 248 ? -10.565 4.519 30.807 1.00 82.38 248 GLU A C 1
ATOM 1955 O O . GLU A 1 248 ? -11.700 4.579 30.322 1.00 82.38 248 GLU A O 1
ATOM 1960 N N . LEU A 1 249 ? -10.338 4.379 32.113 1.00 79.00 249 LEU A N 1
ATOM 1961 C CA . LEU A 1 249 ? -11.409 4.388 33.099 1.00 79.00 249 LEU A CA 1
ATOM 1962 C C . LEU A 1 249 ? -12.160 5.722 33.018 1.00 79.00 249 LEU A C 1
ATOM 1964 O O . LEU A 1 249 ? -11.550 6.791 33.038 1.00 79.00 249 LEU A O 1
ATOM 1968 N N . MET A 1 250 ? -13.483 5.658 32.944 1.00 80.69 250 MET A N 1
ATOM 1969 C CA . MET A 1 250 ? -14.337 6.832 33.026 1.00 80.69 250 MET A CA 1
ATOM 1970 C C . MET A 1 250 ? -14.270 7.369 34.457 1.00 80.69 250 MET A C 1
ATOM 1972 O O . MET A 1 250 ? -14.814 6.775 35.381 1.00 80.69 250 MET A O 1
ATOM 1976 N N . THR A 1 251 ? -13.564 8.484 34.645 1.00 69.69 251 THR A N 1
ATOM 1977 C CA . THR A 1 251 ? -13.434 9.161 35.947 1.00 69.69 251 THR A CA 1
ATOM 1978 C C . THR A 1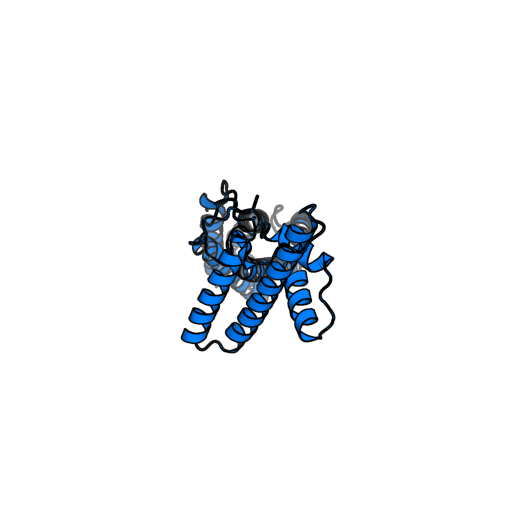 251 ? -14.619 10.070 36.267 1.00 69.69 251 THR A C 1
ATOM 1980 O O . THR A 1 251 ? -14.728 10.563 37.388 1.00 69.69 251 THR A O 1
ATOM 1983 N N . ASP A 1 252 ? -15.503 10.311 35.295 1.00 67.25 252 ASP A N 1
ATOM 1984 C CA . ASP A 1 252 ? -16.717 11.091 35.509 1.00 67.25 252 ASP A CA 1
ATOM 1985 C C . ASP A 1 252 ? -17.728 10.259 36.303 1.00 67.25 252 ASP A C 1
ATOM 1987 O O . ASP A 1 252 ? -18.264 9.258 35.824 1.00 67.25 252 ASP A O 1
ATOM 1991 N N . LEU A 1 253 ? -17.976 10.684 37.544 1.00 55.09 253 LEU A N 1
ATOM 1992 C CA . LEU A 1 253 ? -18.910 10.046 38.465 1.00 55.09 253 LEU A CA 1
ATOM 1993 C C . LEU A 1 253 ? -20.303 9.935 37.832 1.00 55.09 253 LEU A C 1
ATOM 1995 O O . LEU A 1 253 ? -21.030 10.923 37.702 1.00 55.09 253 LEU A O 1
ATOM 1999 N N . VAL A 1 254 ? -20.722 8.710 37.513 1.00 54.81 254 VAL A N 1
ATOM 2000 C CA . VAL A 1 254 ? -22.134 8.411 37.275 1.00 54.81 254 VAL A CA 1
ATOM 2001 C C . VAL A 1 254 ? -22.840 8.484 38.626 1.00 54.81 254 VAL A C 1
ATOM 2003 O O . VAL A 1 254 ? -22.788 7.550 39.423 1.00 54.81 254 VAL A O 1
ATOM 2006 N N . ILE A 1 255 ? -23.508 9.604 38.900 1.00 53.94 255 ILE A N 1
ATOM 2007 C CA . ILE A 1 255 ? -24.464 9.683 40.006 1.00 53.94 255 ILE A CA 1
ATOM 2008 C C . ILE A 1 255 ? -25.642 8.784 39.623 1.00 53.94 255 ILE A C 1
ATOM 2010 O O . ILE A 1 255 ? -26.518 9.175 38.851 1.00 53.94 255 ILE A O 1
ATOM 2014 N N . VAL A 1 256 ? -25.669 7.556 40.139 1.00 50.56 256 VAL A N 1
ATOM 2015 C CA . VAL A 1 256 ? -26.873 6.721 40.076 1.00 50.56 256 VAL A CA 1
ATOM 2016 C C . VAL A 1 256 ? -27.993 7.429 40.839 1.00 50.56 256 VAL A C 1
ATOM 2018 O O . VAL A 1 256 ? -27.746 8.082 41.851 1.00 50.56 256 VAL A O 1
ATOM 2021 N N . ALA A 1 257 ? -29.244 7.272 40.398 1.00 51.06 257 ALA A N 1
ATOM 2022 C CA . ALA A 1 257 ? -30.416 7.888 41.038 1.00 51.06 257 ALA A CA 1
ATOM 2023 C C . ALA A 1 257 ? -30.584 7.531 42.538 1.00 51.06 257 ALA A C 1
ATOM 2025 O O . ALA A 1 257 ? -31.397 8.144 43.226 1.00 51.06 257 ALA A O 1
ATOM 2026 N N . SER A 1 258 ? -29.813 6.564 43.054 1.00 61.16 258 SER A N 1
ATOM 2027 C CA . SER A 1 258 ? -29.695 6.218 44.475 1.00 61.16 258 SER A CA 1
ATOM 2028 C C . SER A 1 258 ? -28.821 7.177 45.301 1.00 61.16 258 SER A C 1
ATOM 2030 O O . SER A 1 258 ? -28.811 7.065 46.525 1.00 61.16 258 SER A O 1
ATOM 2032 N N . GLY A 1 259 ? -28.080 8.098 44.673 1.00 52.81 259 GLY A N 1
ATOM 2033 C CA . GLY A 1 259 ? -27.175 9.032 45.352 1.00 52.81 259 GLY A CA 1
ATOM 2034 C C . GLY A 1 259 ? -25.867 8.412 45.859 1.00 52.81 259 GLY A C 1
ATOM 2035 O O . GLY A 1 259 ? -25.168 9.045 46.644 1.00 52.81 259 GLY A O 1
ATOM 2036 N N . GLN A 1 260 ? -25.527 7.188 45.444 1.00 45.97 260 GLN A N 1
ATOM 2037 C CA . GLN A 1 260 ? -24.251 6.553 45.785 1.00 45.97 260 GLN A CA 1
ATOM 2038 C C . GLN A 1 260 ? -23.169 6.917 44.768 1.00 45.97 260 GLN A C 1
ATOM 2040 O O . GLN A 1 260 ? -23.341 6.719 43.568 1.00 45.97 260 GLN A O 1
ATOM 2045 N N . THR A 1 261 ? -22.045 7.422 45.265 1.00 46.78 261 THR A N 1
ATOM 2046 C CA . THR A 1 261 ? -20.798 7.577 44.511 1.00 46.78 261 THR A CA 1
ATOM 2047 C C . THR A 1 261 ? -19.893 6.393 44.835 1.00 46.78 261 THR A C 1
ATOM 2049 O O . THR A 1 261 ? -19.677 6.099 46.011 1.00 46.78 261 THR A O 1
ATOM 2052 N N . TYR A 1 262 ? -19.384 5.707 43.813 1.00 53.53 262 TYR A N 1
ATOM 2053 C CA . TYR A 1 262 ? -18.285 4.759 43.989 1.00 53.53 262 TYR A CA 1
ATOM 2054 C C . TYR A 1 262 ? -16.978 5.545 43.854 1.00 53.53 262 TYR A C 1
ATOM 2056 O O . TYR A 1 262 ? -16.775 6.202 42.833 1.00 53.53 262 TYR A O 1
ATOM 2064 N N . GLU A 1 263 ? -16.175 5.545 44.921 1.00 48.50 263 GLU A N 1
ATOM 2065 C CA . GLU A 1 263 ? -14.789 6.042 44.928 1.00 48.50 263 GLU A CA 1
ATOM 2066 C C . GLU A 1 263 ? -13.833 5.028 44.289 1.00 48.50 263 GLU A C 1
ATOM 2068 O O . GLU A 1 263 ? -14.049 3.807 44.489 1.00 48.50 263 GLU A O 1
#

Radius of gyration: 24.35 Å; chains: 1; bounding box: 61×40×77 Å